Protein AF-A0A3C1WP87-F1 (afdb_monomer)

Radius of gyration: 19.53 Å; Cα contacts (8 Å, |Δi|>4): 620; chains: 1; bounding box: 49×33×58 Å

Foldseek 3Di:
DWWKKKAWPFAAAAAPFKWKWKFQADDPLGHTDDIDHHGDGPGMDTHQALDMDIDIDGPPDDDDPGIDIDMDIDPHDQDDEAEQDLREAAGAHYKYFYNQGQAWDDAQDKGKYKYFNLAFQKKKKKAWPWAAFAAPAKWKWKAQDRGPVHHTPDIDHGTDTPGMDIHQGGMMMIMTHHHHDDIDSGIMIIMHMAGNPDDRDPHSDRDDDD

Solvent-accessible surface area (backbone atoms only — not comparable to full-atom values): 10696 Å² total; per-residue (Å²): 58,34,6,37,29,37,36,53,78,45,38,32,39,43,66,89,58,22,41,42,37,33,15,42,19,88,38,88,89,40,54,77,77,42,80,47,46,22,64,66,70,88,44,73,53,66,21,37,12,13,18,70,27,76,50,77,48,70,77,84,66,80,94,59,93,38,71,41,68,50,78,45,65,40,76,23,48,55,85,44,77,44,52,53,75,57,61,73,43,53,38,13,24,15,36,38,25,37,72,30,42,96,40,52,34,69,52,62,39,76,43,57,32,33,42,24,16,56,24,78,69,22,10,26,32,39,41,41,80,45,36,35,38,50,67,88,64,21,37,44,34,37,14,49,17,82,35,89,86,32,58,75,75,50,74,45,46,25,62,66,59,86,40,72,48,67,27,80,77,12,14,35,13,38,38,41,37,37,40,85,71,78,66,37,64,31,34,37,24,38,41,33,31,38,28,57,84,75,64,67,63,90,57,30,50,57,53,82,85,126

Mean predicted aligned error: 9.02 Å

Structure (mmCIF, N/CA/C/O backbone):
data_AF-A0A3C1WP87-F1
#
_entry.id   AF-A0A3C1WP87-F1
#
loop_
_atom_site.group_PDB
_atom_site.id
_atom_site.type_symbol
_atom_site.label_atom_id
_atom_site.label_alt_id
_atom_site.label_comp_id
_atom_site.label_asym_id
_atom_site.label_entity_id
_atom_site.label_seq_id
_atom_site.pdbx_PDB_ins_code
_atom_site.Cartn_x
_atom_site.Cartn_y
_atom_site.Cartn_z
_atom_site.occupancy
_atom_site.B_iso_or_equiv
_atom_site.auth_seq_id
_atom_site.auth_comp_id
_atom_site.auth_asym_id
_atom_site.auth_atom_id
_atom_site.pdbx_PDB_model_num
ATOM 1 N N . GLY A 1 1 ? -9.102 -4.665 -7.828 1.00 62.84 1 GLY A N 1
ATOM 2 C CA . GLY A 1 1 ? -8.933 -3.649 -8.889 1.00 62.84 1 GLY A CA 1
ATOM 3 C C . GLY A 1 1 ? -8.225 -4.249 -10.091 1.00 62.84 1 GLY A C 1
ATOM 4 O O . GLY A 1 1 ? -7.880 -5.427 -10.049 1.00 62.84 1 GLY A O 1
ATOM 5 N N . MET A 1 2 ? -8.041 -3.463 -11.154 1.00 73.94 2 MET A N 1
ATOM 6 C CA . MET A 1 2 ? -7.205 -3.826 -12.305 1.00 73.94 2 MET A CA 1
ATOM 7 C C . MET A 1 2 ? -5.810 -3.220 -12.119 1.00 73.94 2 MET A C 1
ATOM 9 O O . MET A 1 2 ? -5.708 -2.037 -11.803 1.00 73.94 2 MET A O 1
ATOM 13 N N . CYS A 1 3 ? -4.764 -4.006 -12.342 1.00 80.12 3 CYS A N 1
ATOM 14 C CA . CYS A 1 3 ? -3.365 -3.617 -12.213 1.00 80.12 3 CYS A CA 1
ATOM 15 C C . CYS A 1 3 ? -2.657 -3.717 -13.576 1.00 80.12 3 CYS A C 1
ATOM 17 O O . CYS A 1 3 ? -2.998 -4.603 -14.373 1.00 80.12 3 CYS A O 1
ATOM 19 N N . PRO A 1 4 ? -1.700 -2.820 -13.887 1.00 87.31 4 PRO A N 1
ATOM 20 C CA . PRO A 1 4 ? -0.920 -2.926 -15.108 1.00 87.31 4 PRO A CA 1
ATOM 21 C C . PRO A 1 4 ? -0.026 -4.171 -15.060 1.00 87.31 4 PRO A C 1
ATOM 23 O O . PRO A 1 4 ? 0.650 -4.449 -14.070 1.00 87.31 4 PRO A O 1
ATOM 26 N N . SER A 1 5 ? -0.036 -4.918 -16.158 1.00 88.75 5 SER A N 1
ATOM 27 C CA . SER A 1 5 ? 0.789 -6.091 -16.418 1.00 88.75 5 SER A CA 1
ATOM 28 C C . SER A 1 5 ? 1.569 -5.869 -17.709 1.00 88.75 5 SER A C 1
ATOM 30 O O . SER A 1 5 ? 0.997 -5.511 -18.742 1.00 88.75 5 SER A O 1
ATOM 32 N N . ILE A 1 6 ? 2.883 -6.031 -17.627 1.00 91.62 6 ILE A N 1
ATOM 33 C CA . ILE A 1 6 ? 3.857 -5.667 -18.650 1.00 91.62 6 ILE A CA 1
ATOM 34 C C . ILE A 1 6 ? 4.544 -6.939 -19.103 1.00 91.62 6 ILE A C 1
ATOM 36 O O . ILE A 1 6 ? 5.222 -7.580 -18.307 1.00 91.62 6 ILE A O 1
ATOM 40 N N . THR A 1 7 ? 4.401 -7.287 -20.374 1.00 94.19 7 THR A N 1
ATOM 41 C CA . THR A 1 7 ? 5.078 -8.439 -20.976 1.00 94.19 7 THR A CA 1
ATOM 42 C C . THR A 1 7 ? 6.143 -7.940 -21.936 1.00 94.19 7 THR A C 1
ATOM 44 O O . THR A 1 7 ? 5.818 -7.312 -22.944 1.00 94.19 7 THR A O 1
ATOM 47 N N . PHE A 1 8 ? 7.413 -8.212 -21.634 1.00 96.25 8 PHE A N 1
ATOM 48 C CA . PHE A 1 8 ? 8.522 -7.857 -22.517 1.00 96.25 8 PHE A CA 1
ATOM 49 C C . PHE A 1 8 ? 8.502 -8.729 -23.778 1.00 96.25 8 PHE A C 1
ATOM 51 O O . PHE A 1 8 ? 8.433 -9.954 -23.690 1.00 96.25 8 PHE A O 1
ATOM 58 N N . THR A 1 9 ? 8.575 -8.098 -24.949 1.00 97.56 9 THR A N 1
ATOM 59 C CA . THR A 1 9 ? 8.612 -8.752 -26.268 1.00 97.56 9 THR A CA 1
ATOM 60 C C . THR A 1 9 ? 10.010 -8.738 -26.884 1.00 97.56 9 THR A C 1
ATOM 62 O O . THR A 1 9 ? 10.324 -9.605 -27.698 1.00 97.56 9 THR A O 1
ATOM 65 N N . ALA A 1 10 ? 10.874 -7.812 -26.458 1.00 97.50 10 ALA A N 1
ATOM 66 C CA . ALA A 1 10 ? 12.292 -7.776 -26.802 1.00 97.50 10 ALA A CA 1
ATOM 67 C C . ALA A 1 10 ? 13.118 -7.195 -25.646 1.00 97.50 10 ALA A C 1
ATOM 69 O O . ALA A 1 10 ? 12.651 -6.309 -24.929 1.00 97.50 10 ALA A O 1
ATOM 70 N N . PHE A 1 11 ? 14.353 -7.674 -25.470 1.00 97.94 11 PHE A N 1
ATOM 71 C CA . PHE A 1 11 ? 15.273 -7.153 -24.457 1.00 97.94 11 PHE A CA 1
ATOM 72 C C . PHE A 1 11 ? 16.736 -7.351 -24.874 1.00 97.94 11 PHE A C 1
ATOM 74 O O . PHE A 1 11 ? 17.193 -8.477 -25.066 1.00 97.94 11 PHE A O 1
ATOM 81 N N . ASN A 1 12 ? 17.463 -6.255 -25.067 1.00 97.88 12 ASN A N 1
ATOM 82 C CA . ASN A 1 12 ? 18.872 -6.245 -25.444 1.00 97.88 12 ASN A CA 1
ATOM 83 C C . ASN A 1 12 ? 19.531 -4.961 -24.928 1.00 97.88 12 ASN A C 1
ATOM 85 O O . ASN A 1 12 ? 19.476 -3.915 -25.579 1.00 97.88 12 ASN A O 1
ATOM 89 N N . LEU A 1 13 ? 20.132 -5.072 -23.749 1.00 97.69 13 LEU A N 1
ATOM 90 C CA . LEU A 1 13 ? 20.918 -4.054 -23.062 1.00 97.69 13 LEU A CA 1
ATOM 91 C C . LEU A 1 13 ? 22.380 -4.502 -22.946 1.00 97.69 13 LEU A C 1
ATOM 93 O O . LEU A 1 13 ? 22.697 -5.683 -23.119 1.00 97.69 13 LEU A O 1
ATOM 97 N N . GLU A 1 14 ? 23.285 -3.569 -22.658 1.00 97.88 14 GLU A N 1
ATOM 98 C CA . GLU A 1 14 ? 24.650 -3.927 -22.279 1.00 97.88 14 GLU A CA 1
ATOM 99 C C . GLU A 1 14 ? 24.665 -4.598 -20.899 1.00 97.88 14 GLU A C 1
ATOM 101 O O . GLU A 1 14 ? 24.160 -4.060 -19.914 1.00 97.88 14 GLU A O 1
ATOM 106 N N . ASP A 1 15 ? 25.204 -5.816 -20.829 1.00 96.56 15 ASP A N 1
ATOM 107 C CA . ASP A 1 15 ? 25.120 -6.627 -19.619 1.00 96.56 15 ASP A CA 1
ATOM 108 C C . ASP A 1 15 ? 26.034 -6.097 -18.512 1.00 96.56 15 ASP A C 1
ATOM 110 O O . ASP A 1 15 ? 27.249 -6.038 -18.683 1.00 96.56 15 ASP A O 1
ATOM 114 N N . GLY A 1 16 ? 25.443 -5.717 -17.378 1.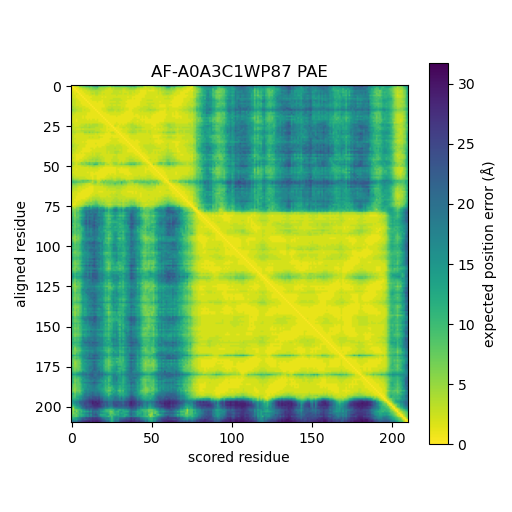00 95.25 16 GLY A N 1
ATOM 115 C CA . GLY A 1 16 ? 26.160 -5.155 -16.234 1.00 95.25 16 GLY A CA 1
ATOM 116 C C . GLY A 1 16 ? 26.467 -3.654 -16.314 1.00 95.25 16 GLY A C 1
ATOM 117 O O . GLY A 1 16 ? 27.063 -3.135 -15.371 1.00 95.25 16 GLY A O 1
ATOM 118 N N . TYR A 1 17 ? 26.048 -2.961 -17.378 1.00 96.81 17 TYR A N 1
ATOM 119 C CA . TYR A 1 17 ? 26.331 -1.531 -17.591 1.00 96.81 17 TYR A CA 1
ATOM 120 C C . TYR A 1 17 ? 25.060 -0.711 -17.835 1.00 96.81 17 TYR A C 1
ATOM 122 O O . TYR A 1 17 ? 24.862 0.328 -17.204 1.00 96.81 17 TYR A O 1
ATOM 130 N N . ASP A 1 18 ? 24.156 -1.222 -18.673 1.00 98.12 18 ASP A N 1
ATOM 131 C CA . ASP A 1 18 ? 22.834 -0.645 -18.893 1.00 98.12 18 ASP A CA 1
ATOM 132 C C . ASP A 1 18 ? 21.784 -1.422 -18.085 1.00 98.12 18 ASP A C 1
ATOM 134 O O . ASP A 1 18 ? 21.736 -2.656 -18.124 1.00 98.12 18 ASP A O 1
ATOM 138 N N . PHE A 1 19 ? 20.894 -0.709 -17.393 1.00 97.81 19 PHE A N 1
ATOM 139 C CA . PHE A 1 19 ? 19.894 -1.321 -16.515 1.00 97.81 19 PHE A CA 1
ATOM 140 C C . PHE A 1 19 ? 18.497 -0.757 -16.744 1.00 97.81 19 PHE A C 1
ATOM 142 O O . PHE A 1 19 ? 18.308 0.450 -16.898 1.00 97.81 19 PHE A O 1
ATOM 149 N N . LEU A 1 20 ? 17.502 -1.642 -16.694 1.00 98.12 20 LEU A N 1
ATOM 150 C CA . LEU A 1 20 ? 16.096 -1.296 -16.524 1.00 98.12 20 LEU A CA 1
ATOM 151 C C . LEU A 1 20 ? 15.637 -1.699 -15.119 1.00 98.12 20 LEU A C 1
ATOM 153 O O . LEU A 1 20 ? 15.602 -2.884 -14.789 1.00 98.12 20 LEU A O 1
ATOM 157 N N . TYR A 1 21 ? 15.243 -0.715 -14.319 1.00 96.94 21 TYR A N 1
ATOM 158 C CA . TYR A 1 21 ? 14.619 -0.888 -13.012 1.00 96.94 21 TYR A CA 1
ATOM 159 C C . TYR A 1 21 ? 13.102 -0.779 -13.141 1.00 96.94 21 TYR A C 1
ATOM 161 O O . TYR A 1 21 ? 12.599 0.093 -13.855 1.00 96.94 21 TYR A O 1
ATOM 169 N N . VAL A 1 22 ? 12.377 -1.629 -12.419 1.00 94.62 22 VAL A N 1
ATOM 170 C CA . VAL A 1 22 ? 10.912 -1.624 -12.370 1.00 94.62 22 VAL A CA 1
ATOM 171 C C . VAL A 1 22 ? 10.461 -1.551 -10.921 1.00 94.62 22 VAL A C 1
ATOM 173 O O . VAL A 1 22 ? 10.801 -2.422 -10.125 1.00 94.62 22 VAL A O 1
ATOM 176 N N . TYR A 1 23 ? 9.685 -0.527 -10.589 1.00 89.69 23 TYR A N 1
ATOM 177 C CA . TYR A 1 23 ? 9.119 -0.302 -9.264 1.00 89.69 23 TYR A CA 1
ATOM 178 C C . TYR A 1 23 ? 7.602 -0.512 -9.294 1.00 89.69 23 TYR A C 1
ATOM 180 O O . TYR A 1 23 ? 6.928 -0.051 -10.218 1.00 89.69 23 TYR A O 1
ATOM 188 N N . ASP A 1 24 ? 7.071 -1.181 -8.276 1.00 83.69 24 ASP A N 1
ATOM 189 C CA . ASP A 1 24 ? 5.640 -1.370 -8.042 1.00 83.69 24 ASP A CA 1
ATOM 190 C C . ASP A 1 24 ? 5.054 -0.131 -7.363 1.00 83.69 24 ASP A C 1
ATOM 192 O O . ASP A 1 24 ? 5.171 0.037 -6.151 1.00 83.69 24 ASP A O 1
ATOM 196 N N . GLY A 1 25 ? 4.493 0.781 -8.156 1.00 77.56 25 GLY A N 1
ATOM 197 C CA . GLY A 1 25 ? 3.981 2.064 -7.686 1.00 77.56 25 GLY A CA 1
ATOM 198 C C . GLY A 1 25 ? 4.316 3.238 -8.610 1.00 77.56 25 GLY A C 1
ATOM 199 O O . GLY A 1 25 ? 4.814 3.072 -9.724 1.00 77.56 25 GLY A O 1
ATOM 200 N N . ASN A 1 26 ? 3.994 4.452 -8.157 1.00 82.75 26 ASN A N 1
ATOM 201 C CA . ASN A 1 26 ? 4.069 5.695 -8.941 1.00 82.75 26 ASN A CA 1
ATOM 202 C C . ASN A 1 26 ? 5.396 6.468 -8.796 1.00 82.75 26 ASN A C 1
ATOM 204 O O . ASN A 1 26 ? 5.466 7.641 -9.163 1.00 82.75 26 ASN A O 1
ATOM 208 N N . GLY A 1 27 ? 6.434 5.846 -8.236 1.00 83.94 27 GLY A N 1
ATOM 209 C CA . GLY A 1 27 ? 7.737 6.477 -8.078 1.00 83.94 27 GLY A CA 1
ATOM 210 C C . GLY A 1 27 ? 8.836 5.506 -7.660 1.00 83.94 27 GLY A C 1
ATOM 211 O O . GLY A 1 27 ? 8.596 4.330 -7.404 1.00 83.94 27 GLY A O 1
ATOM 212 N N . THR A 1 28 ? 10.058 6.026 -7.560 1.00 88.00 28 THR A N 1
ATOM 213 C CA . THR A 1 28 ? 11.273 5.254 -7.240 1.00 88.00 28 THR A CA 1
ATOM 214 C C . THR A 1 28 ? 11.489 5.024 -5.745 1.00 88.00 28 THR A C 1
ATOM 216 O O . THR A 1 28 ? 12.449 4.367 -5.356 1.00 88.00 28 THR A O 1
ATOM 219 N N . THR A 1 29 ? 10.632 5.587 -4.892 1.00 80.88 29 THR A N 1
ATOM 220 C CA . THR A 1 29 ? 10.603 5.311 -3.446 1.00 80.88 29 THR A CA 1
ATOM 221 C C . THR A 1 29 ? 9.768 4.077 -3.105 1.00 80.88 29 THR A C 1
ATOM 223 O O . THR A 1 29 ? 9.726 3.674 -1.946 1.00 80.88 29 THR A O 1
ATOM 226 N N . GLN A 1 30 ? 9.084 3.506 -4.099 1.00 79.31 30 GLN A N 1
ATOM 227 C CA . GLN A 1 30 ? 8.228 2.335 -3.951 1.00 79.31 30 GLN A CA 1
ATOM 228 C C . GLN A 1 30 ? 9.028 1.033 -4.106 1.00 79.31 30 GLN A C 1
ATOM 230 O O . GLN A 1 30 ? 10.238 1.054 -4.335 1.00 79.31 30 GLN A O 1
ATOM 235 N N . ASN A 1 31 ? 8.359 -0.111 -3.960 1.00 80.56 31 ASN A N 1
ATOM 236 C CA . ASN A 1 31 ? 9.009 -1.420 -3.973 1.00 80.56 31 ASN A CA 1
ATOM 237 C C . ASN A 1 31 ? 9.690 -1.704 -5.326 1.00 80.56 31 ASN A C 1
ATOM 239 O O . ASN A 1 31 ? 9.029 -1.705 -6.360 1.00 80.56 31 ASN A O 1
ATOM 243 N N . LEU A 1 32 ? 10.998 -1.972 -5.330 1.00 85.62 32 LEU A N 1
ATOM 244 C CA . LEU A 1 32 ? 11.740 -2.365 -6.531 1.00 85.62 32 LEU A CA 1
ATOM 245 C C . LEU A 1 32 ? 11.480 -3.849 -6.827 1.00 85.62 32 LEU A C 1
ATOM 247 O O . LEU A 1 32 ? 11.908 -4.717 -6.072 1.00 85.62 32 LEU A O 1
ATOM 251 N N . ILE A 1 33 ? 10.802 -4.138 -7.935 1.00 88.31 33 ILE A N 1
ATOM 252 C CA . ILE A 1 33 ? 10.361 -5.492 -8.309 1.00 88.31 33 ILE A CA 1
ATOM 253 C C . ILE A 1 33 ? 11.107 -6.081 -9.512 1.00 88.31 33 ILE A C 1
ATOM 255 O O . ILE A 1 33 ? 10.895 -7.241 -9.857 1.00 88.31 33 ILE A O 1
ATOM 259 N N . GLY A 1 34 ? 11.989 -5.313 -10.154 1.00 90.81 34 GLY A N 1
ATOM 260 C CA . GLY A 1 34 ? 12.805 -5.805 -11.260 1.00 90.81 34 GLY A CA 1
ATOM 261 C C . GLY A 1 34 ? 14.063 -4.977 -11.480 1.00 90.81 34 GLY A C 1
ATOM 262 O O . GLY A 1 34 ? 14.017 -3.751 -11.418 1.00 90.81 34 GLY A O 1
ATOM 263 N N . VAL A 1 35 ? 15.173 -5.661 -11.757 1.00 96.31 35 VAL A N 1
ATOM 264 C CA . VAL A 1 35 ? 16.439 -5.075 -12.217 1.00 96.31 35 VAL A CA 1
ATOM 265 C C . VAL A 1 35 ? 16.940 -5.950 -13.356 1.00 96.31 35 VAL A C 1
ATOM 267 O O . VAL A 1 35 ? 17.236 -7.125 -13.143 1.00 96.31 35 VAL A O 1
ATOM 270 N N . PHE A 1 36 ? 16.995 -5.400 -14.564 1.00 97.25 36 PHE A N 1
ATOM 271 C CA . PHE A 1 36 ? 17.261 -6.173 -15.774 1.00 97.25 36 PHE A CA 1
ATOM 272 C C . PHE A 1 36 ? 18.417 -5.572 -16.576 1.00 97.25 36 PHE A C 1
ATOM 274 O O . PHE A 1 36 ? 18.440 -4.365 -16.812 1.00 97.25 36 PHE A O 1
ATOM 281 N N . SER A 1 37 ? 19.336 -6.427 -17.028 1.00 97.62 37 SER A N 1
ATOM 282 C CA . SER A 1 37 ? 20.453 -6.113 -17.929 1.00 97.62 37 SER A CA 1
ATOM 283 C C . SER A 1 37 ? 20.668 -7.250 -18.935 1.00 97.62 37 SER A C 1
ATOM 285 O O . SER A 1 37 ? 20.068 -8.324 -18.822 1.00 97.62 37 SER A O 1
ATOM 287 N N . GLY A 1 38 ? 21.514 -7.018 -19.939 1.00 97.31 38 GLY A N 1
ATOM 288 C CA . GLY A 1 38 ? 21.885 -8.043 -20.913 1.00 97.31 38 GLY A CA 1
ATOM 289 C C . GLY A 1 38 ? 20.772 -8.382 -21.911 1.00 97.31 38 GLY A C 1
ATOM 290 O O . GLY A 1 38 ? 20.014 -7.519 -22.346 1.00 97.31 38 GLY A O 1
ATOM 291 N N . THR A 1 39 ? 20.701 -9.648 -22.332 1.00 97.19 39 THR A N 1
ATOM 292 C CA . THR A 1 39 ? 19.832 -10.096 -23.448 1.00 97.19 39 THR A CA 1
ATOM 293 C C . THR A 1 39 ? 18.742 -11.086 -23.041 1.00 97.19 39 THR A C 1
ATOM 295 O O . THR A 1 39 ? 17.957 -11.538 -23.875 1.00 97.19 39 THR A O 1
ATOM 298 N N . THR A 1 40 ? 18.680 -11.439 -21.758 1.00 95.75 40 THR A N 1
ATOM 299 C CA . THR A 1 40 ? 17.660 -12.351 -21.240 1.00 95.75 40 THR A CA 1
ATOM 300 C C . THR A 1 40 ? 16.327 -11.620 -21.149 1.00 95.75 40 THR A C 1
ATOM 302 O O . THR A 1 40 ? 16.242 -10.553 -20.549 1.00 95.75 40 THR A O 1
ATOM 305 N N . LEU A 1 41 ? 15.274 -12.202 -21.726 1.00 94.50 41 LEU A N 1
ATOM 306 C CA . LEU A 1 41 ? 13.934 -11.620 -21.698 1.00 94.50 41 LEU A CA 1
ATOM 307 C C . LEU A 1 41 ? 13.361 -11.661 -20.261 1.00 94.50 41 LEU A C 1
ATOM 309 O O . LEU A 1 41 ? 13.223 -12.759 -19.719 1.00 94.50 41 LEU A O 1
ATOM 313 N N . PRO A 1 42 ? 12.975 -10.519 -19.655 1.00 93.19 42 PRO A N 1
ATOM 314 C CA . PRO A 1 42 ? 12.491 -10.481 -18.268 1.00 93.19 42 PRO A CA 1
ATOM 315 C C . PRO A 1 42 ? 11.162 -11.207 -18.001 1.00 93.19 42 PRO A C 1
ATOM 317 O O . PRO A 1 42 ? 10.848 -11.522 -16.857 1.00 93.19 42 PRO A O 1
ATOM 320 N N . GLY A 1 43 ? 10.359 -11.469 -19.038 1.00 92.00 43 GLY A N 1
ATOM 321 C CA . GLY A 1 43 ? 9.046 -12.103 -18.903 1.00 92.00 43 GLY A CA 1
ATOM 322 C C . GLY A 1 43 ? 7.922 -11.102 -18.629 1.00 92.00 43 GLY A C 1
ATOM 323 O O . GLY A 1 43 ? 7.869 -10.047 -19.259 1.00 92.00 43 GLY A O 1
ATOM 324 N N . THR A 1 44 ? 6.979 -11.457 -17.750 1.00 90.62 44 THR A N 1
ATOM 325 C CA . THR A 1 44 ? 5.839 -10.593 -17.394 1.00 90.62 44 THR A CA 1
ATOM 326 C C . THR A 1 44 ? 5.979 -10.061 -15.974 1.00 90.62 44 THR A C 1
ATOM 328 O O . THR A 1 44 ? 6.243 -10.830 -15.054 1.00 90.62 44 THR A O 1
ATOM 331 N N . VAL A 1 45 ? 5.754 -8.761 -15.799 1.00 88.19 45 VAL A N 1
ATOM 332 C CA . VAL A 1 45 ? 5.738 -8.067 -14.509 1.00 88.19 45 VAL A CA 1
ATOM 333 C C . VAL A 1 45 ? 4.352 -7.470 -14.293 1.00 88.19 45 VAL A C 1
ATOM 335 O O . VAL A 1 45 ? 3.880 -6.701 -15.125 1.00 88.19 45 VAL A O 1
ATOM 338 N N . THR A 1 46 ? 3.700 -7.806 -13.183 1.00 84.75 46 THR A N 1
ATOM 339 C CA . THR A 1 46 ? 2.368 -7.288 -12.836 1.00 84.75 46 THR A CA 1
ATOM 340 C C . THR A 1 46 ? 2.460 -6.491 -11.548 1.00 84.75 46 THR A C 1
ATOM 342 O O . THR A 1 46 ? 3.036 -6.974 -10.577 1.00 84.75 46 THR A O 1
ATOM 345 N N . ALA A 1 47 ? 1.897 -5.286 -11.548 1.00 81.75 47 ALA A N 1
ATOM 346 C CA . ALA A 1 47 ? 1.823 -4.455 -10.354 1.00 81.75 47 ALA A CA 1
ATOM 347 C C . ALA A 1 47 ? 0.877 -5.056 -9.310 1.00 81.75 47 ALA A C 1
ATOM 349 O O . ALA A 1 47 ? -0.093 -5.741 -9.658 1.00 81.75 47 ALA A O 1
ATOM 350 N N . SER A 1 48 ? 1.098 -4.714 -8.046 1.00 75.31 48 SER A N 1
ATOM 351 C CA . SER A 1 48 ? 0.108 -4.947 -6.992 1.00 75.31 48 SER A CA 1
ATOM 352 C C . SER A 1 48 ? -0.890 -3.789 -6.847 1.00 75.31 48 SER A C 1
ATOM 354 O O . SER A 1 48 ? -1.987 -3.979 -6.315 1.00 75.31 48 SER A O 1
ATOM 356 N N . GLY A 1 49 ? -0.566 -2.609 -7.396 1.00 73.62 49 GLY A N 1
ATOM 357 C CA . GLY A 1 49 ? -1.426 -1.417 -7.442 1.00 73.62 49 GLY A CA 1
ATOM 358 C C . GLY A 1 49 ? -1.659 -0.848 -8.850 1.00 73.62 49 GLY A C 1
ATOM 359 O O . GLY A 1 49 ? -1.412 -1.492 -9.862 1.00 73.62 49 GLY A O 1
ATOM 360 N N . GLY A 1 50 ? -2.144 0.394 -8.942 1.00 75.31 50 GLY A N 1
ATOM 361 C CA . GLY A 1 50 ? -2.470 1.043 -10.226 1.00 75.31 50 GLY A CA 1
ATOM 362 C C . GLY A 1 50 ? -1.274 1.505 -11.074 1.00 75.31 50 GLY A C 1
ATOM 363 O O . GLY A 1 50 ? -1.481 2.088 -12.135 1.00 75.31 50 GLY A O 1
ATOM 364 N N . CYS A 1 51 ? -0.031 1.290 -10.634 1.00 81.31 51 CYS A N 1
ATOM 365 C CA . CYS A 1 51 ? 1.149 1.908 -11.240 1.00 81.31 51 CYS A CA 1
ATOM 366 C C . CYS A 1 51 ? 2.352 0.966 -11.316 1.00 81.31 51 CYS A C 1
ATOM 368 O O . CYS A 1 51 ? 2.625 0.219 -10.384 1.00 81.31 51 CYS A O 1
ATOM 370 N N . LEU A 1 52 ? 3.132 1.109 -12.389 1.00 87.88 52 LEU A N 1
ATOM 371 C CA . LEU A 1 52 ? 4.524 0.669 -12.468 1.00 87.88 52 LEU A CA 1
ATOM 372 C C . LEU A 1 52 ? 5.381 1.868 -12.858 1.00 87.88 52 LEU A C 1
ATOM 374 O O . LEU A 1 52 ? 5.010 2.626 -13.756 1.00 87.88 52 LEU A O 1
ATOM 378 N N . THR A 1 53 ? 6.536 2.013 -12.219 1.00 90.56 53 THR A N 1
ATOM 379 C CA . THR A 1 53 ? 7.530 3.032 -12.569 1.00 90.56 53 THR A CA 1
ATOM 380 C C . THR A 1 53 ? 8.760 2.360 -13.153 1.00 90.56 53 THR A C 1
ATOM 382 O O . THR A 1 53 ? 9.300 1.426 -12.567 1.00 90.56 53 THR A O 1
ATOM 385 N N . PHE A 1 54 ? 9.220 2.854 -14.301 1.00 94.56 54 PHE A N 1
ATOM 386 C CA . PHE A 1 54 ? 10.410 2.358 -14.986 1.00 94.56 54 PHE A CA 1
ATOM 387 C C . PHE A 1 54 ? 11.528 3.389 -14.902 1.00 94.56 54 PHE A C 1
ATOM 389 O O . PHE A 1 54 ? 11.307 4.564 -15.194 1.00 94.56 54 PHE A O 1
ATOM 396 N N . VAL A 1 55 ? 12.734 2.946 -14.561 1.00 97.19 55 VAL A N 1
ATOM 397 C CA . VAL A 1 55 ? 13.946 3.768 -14.657 1.00 97.19 55 VAL A CA 1
ATOM 398 C C . VAL A 1 55 ? 14.932 3.037 -15.548 1.00 97.19 55 VAL A C 1
ATOM 400 O O . VAL A 1 55 ? 15.289 1.900 -15.266 1.00 97.19 55 VAL A O 1
ATOM 403 N N . PHE A 1 56 ? 15.365 3.679 -16.628 1.00 97.12 56 PHE A N 1
ATOM 404 C CA . PHE A 1 56 ? 16.422 3.159 -17.487 1.00 97.12 56 PHE A CA 1
ATOM 405 C C . PHE A 1 56 ? 17.697 3.972 -17.277 1.00 97.12 56 PHE A C 1
ATOM 407 O O . PHE A 1 56 ? 17.659 5.204 -17.323 1.00 97.12 56 PHE A O 1
ATOM 414 N N . THR A 1 57 ? 18.816 3.291 -17.059 1.00 96.62 57 THR A N 1
ATOM 415 C CA . THR A 1 57 ? 20.140 3.904 -16.920 1.00 96.62 57 THR A CA 1
ATOM 416 C C . THR A 1 57 ? 21.093 3.313 -17.944 1.00 96.62 57 THR A C 1
ATOM 418 O O . THR A 1 57 ? 21.082 2.101 -18.151 1.00 96.62 57 THR A O 1
ATOM 421 N N . SER A 1 58 ? 21.936 4.160 -18.533 1.00 96.25 58 SER A N 1
ATOM 422 C CA . SER A 1 58 ? 23.007 3.744 -19.437 1.00 96.25 58 SER A CA 1
ATOM 423 C C . SER A 1 58 ? 24.329 4.389 -19.046 1.00 96.25 58 SER A C 1
ATOM 425 O O . SER A 1 58 ? 24.337 5.518 -18.545 1.00 96.25 58 SER A O 1
ATOM 427 N N . ASP A 1 59 ? 25.433 3.685 -19.276 1.00 96.12 59 ASP A N 1
ATOM 428 C CA . ASP A 1 59 ? 26.783 4.170 -18.972 1.00 96.12 59 ASP A CA 1
ATOM 429 C C . ASP A 1 59 ? 27.354 5.116 -20.054 1.00 96.12 59 ASP A C 1
ATOM 431 O O . ASP A 1 59 ? 28.377 5.774 -19.850 1.00 96.12 59 ASP A O 1
ATOM 435 N N . GLY A 1 60 ? 26.656 5.242 -21.190 1.00 91.31 60 GLY A N 1
ATOM 436 C CA . GLY A 1 60 ? 27.013 6.125 -22.301 1.00 91.31 60 GLY A CA 1
ATOM 437 C C . GLY A 1 60 ? 27.986 5.521 -23.318 1.00 91.31 60 GLY A C 1
ATOM 438 O O . GLY A 1 60 ? 28.337 6.198 -24.293 1.00 91.31 60 GLY A O 1
ATOM 439 N N . THR A 1 61 ? 28.394 4.266 -23.141 1.00 87.62 61 THR A N 1
ATOM 440 C CA . THR A 1 61 ? 29.172 3.486 -24.108 1.00 87.62 61 THR A CA 1
ATOM 441 C C . THR A 1 61 ? 28.310 2.355 -24.696 1.00 87.62 61 THR A C 1
ATOM 443 O O . THR A 1 61 ? 27.153 2.234 -24.342 1.00 87.62 61 THR A O 1
ATOM 446 N N . THR A 1 62 ? 28.764 1.672 -25.756 1.00 91.00 62 THR A N 1
ATOM 447 C CA . THR A 1 62 ? 28.058 0.552 -26.437 1.00 91.00 62 THR A CA 1
ATOM 448 C C . THR A 1 62 ? 26.528 0.664 -26.642 1.00 91.00 62 THR A C 1
ATOM 450 O O . THR A 1 62 ? 25.709 0.307 -25.807 1.00 91.00 62 THR A O 1
ATOM 453 N N . ARG A 1 63 ? 26.083 0.988 -27.862 1.00 93.38 63 ARG A N 1
ATOM 454 C CA . ARG A 1 63 ? 24.637 1.040 -28.162 1.00 93.38 63 ARG A CA 1
ATOM 455 C C . ARG A 1 63 ? 24.040 -0.343 -28.432 1.00 93.38 63 ARG A C 1
ATOM 457 O O . ARG A 1 63 ? 24.565 -1.098 -29.254 1.00 93.38 63 ARG A O 1
ATOM 464 N N . ARG A 1 64 ? 22.881 -0.623 -27.832 1.00 96.00 64 ARG A N 1
ATOM 465 C CA . ARG A 1 64 ? 22.044 -1.803 -28.101 1.00 96.00 64 ARG A CA 1
ATOM 466 C C . ARG A 1 64 ? 20.620 -1.399 -28.521 1.00 96.00 64 ARG A C 1
ATOM 468 O O . ARG A 1 64 ? 20.238 -0.250 -28.312 1.00 96.00 64 ARG A O 1
ATOM 475 N N . PRO A 1 65 ? 19.833 -2.307 -29.133 1.00 96.56 65 PRO A N 1
ATOM 476 C CA . PRO A 1 65 ? 18.454 -2.020 -29.542 1.00 96.56 65 PRO A CA 1
ATOM 477 C C . PRO A 1 65 ? 17.485 -1.649 -28.408 1.00 96.56 65 PRO A C 1
ATOM 479 O O . PRO A 1 65 ? 16.445 -1.065 -28.698 1.00 96.56 65 PRO A O 1
ATOM 482 N N . GLY A 1 66 ? 17.800 -1.958 -27.144 1.00 96.81 66 GLY A N 1
ATOM 483 C CA . GLY A 1 66 ? 16.947 -1.621 -26.006 1.00 96.81 66 GLY A CA 1
ATOM 484 C C . GLY A 1 66 ? 15.931 -2.713 -25.682 1.00 96.81 66 GLY A C 1
ATOM 485 O O . GLY A 1 66 ? 16.199 -3.904 -25.844 1.00 96.81 66 GLY A O 1
ATOM 486 N N . TRP A 1 67 ? 14.759 -2.308 -25.203 1.00 96.94 67 TRP A N 1
ATOM 487 C CA . TRP A 1 67 ? 13.682 -3.208 -24.803 1.00 96.94 67 TRP A CA 1
ATOM 488 C C . TRP A 1 67 ? 12.339 -2.762 -25.378 1.00 96.94 67 TRP A C 1
ATOM 490 O O . TRP A 1 67 ? 12.110 -1.582 -25.631 1.00 96.94 67 TRP A O 1
ATOM 500 N N . GLU A 1 68 ? 11.451 -3.730 -25.567 1.00 97.62 68 GLU A N 1
ATOM 501 C CA . GLU A 1 68 ? 10.079 -3.535 -26.024 1.00 97.62 68 GLU A CA 1
ATOM 502 C C . GLU A 1 68 ? 9.151 -4.343 -25.118 1.00 97.62 68 GLU A C 1
ATOM 504 O O . GLU A 1 68 ? 9.498 -5.449 -24.690 1.00 97.62 68 GLU A O 1
ATOM 509 N N . ALA A 1 69 ? 7.980 -3.793 -24.802 1.00 95.50 69 ALA A N 1
ATOM 510 C CA . ALA A 1 69 ? 6.989 -4.472 -23.986 1.00 95.50 69 ALA A CA 1
ATOM 511 C C . ALA A 1 69 ? 5.561 -4.075 -24.365 1.00 95.50 69 ALA A C 1
ATOM 513 O O . ALA A 1 69 ? 5.293 -2.946 -24.781 1.00 95.50 69 ALA A O 1
ATOM 514 N N . THR A 1 70 ? 4.630 -5.001 -24.154 1.00 93.75 70 THR A N 1
ATOM 515 C CA . THR A 1 70 ? 3.188 -4.756 -24.234 1.00 93.75 70 THR A CA 1
ATOM 516 C C . THR A 1 70 ? 2.602 -4.560 -22.844 1.00 93.75 70 THR A C 1
ATOM 518 O O . THR A 1 70 ? 2.984 -5.265 -21.911 1.00 93.75 70 THR A O 1
ATOM 521 N N . ILE A 1 71 ? 1.633 -3.654 -22.722 1.00 89.38 71 ILE A N 1
ATOM 522 C CA . ILE A 1 71 ? 0.934 -3.350 -21.469 1.00 89.38 71 ILE A CA 1
ATOM 523 C C . ILE A 1 71 ? -0.507 -3.848 -21.570 1.00 89.38 71 ILE A C 1
ATOM 525 O O . ILE A 1 71 ? -1.197 -3.563 -22.548 1.00 89.38 71 ILE A O 1
ATOM 529 N N . SER A 1 72 ? -0.978 -4.558 -20.550 1.00 87.31 72 SER A N 1
ATOM 530 C CA . SER A 1 72 ? -2.388 -4.914 -20.383 1.00 87.31 72 SER A CA 1
ATOM 531 C C . SER A 1 72 ? -2.841 -4.638 -18.955 1.00 87.31 72 SER A C 1
ATOM 533 O O . SER A 1 72 ? -2.023 -4.587 -18.042 1.00 87.31 72 SER A O 1
ATOM 535 N N . CYS A 1 73 ? -4.142 -4.469 -18.742 1.00 82.56 73 CYS A N 1
ATOM 536 C CA . CYS A 1 73 ? -4.691 -4.437 -17.394 1.00 82.56 73 CYS A CA 1
ATOM 537 C C . CYS A 1 73 ? -5.211 -5.838 -17.049 1.00 82.56 73 CYS A C 1
ATOM 539 O O . CYS A 1 73 ? -6.002 -6.404 -17.803 1.00 82.56 73 CYS A O 1
ATOM 541 N N . GLN A 1 74 ? -4.792 -6.381 -15.910 1.00 79.69 74 GLN A N 1
ATOM 542 C CA . GLN A 1 74 ? -5.228 -7.684 -15.393 1.00 79.69 74 GLN A CA 1
ATOM 543 C C . GLN A 1 74 ? -5.763 -7.515 -13.964 1.00 79.69 74 GLN A C 1
ATOM 545 O O . GLN A 1 74 ? -5.470 -6.499 -13.330 1.00 79.69 74 GLN A O 1
ATOM 550 N N . PRO A 1 75 ? -6.535 -8.467 -13.414 1.00 75.94 75 PRO A N 1
ATOM 551 C CA . PRO A 1 75 ? -6.838 -8.470 -11.985 1.00 75.94 75 PRO A CA 1
ATOM 552 C C . PRO A 1 75 ? -5.546 -8.398 -11.156 1.00 75.94 75 PRO A C 1
ATOM 554 O O . PRO A 1 75 ? -4.584 -9.107 -11.450 1.00 75.94 75 PRO A O 1
ATOM 557 N N . CYS A 1 76 ? -5.515 -7.530 -10.142 1.00 73.00 76 CYS A N 1
ATOM 558 C CA . CYS A 1 76 ? -4.359 -7.396 -9.248 1.00 73.00 76 CYS A CA 1
ATOM 559 C C . CYS A 1 76 ? -4.007 -8.726 -8.563 1.00 73.00 76 CYS A C 1
ATOM 561 O O . CYS A 1 76 ? -4.889 -9.555 -8.321 1.00 73.00 76 CYS A O 1
ATOM 563 N N . ASN A 1 77 ? -2.729 -8.928 -8.231 1.00 68.88 77 ASN A N 1
ATOM 564 C CA . ASN A 1 77 ? -2.250 -10.154 -7.592 1.00 68.88 77 ASN A CA 1
ATOM 565 C C . ASN A 1 77 ? -2.824 -10.317 -6.167 1.00 68.88 77 ASN A C 1
ATOM 567 O O . ASN A 1 77 ? -2.290 -9.847 -5.173 1.00 68.88 77 ASN A O 1
ATOM 571 N N . THR A 1 78 ? -3.904 -11.074 -6.014 1.00 67.81 78 THR A N 1
ATOM 572 C CA . THR A 1 78 ? -4.492 -11.316 -4.682 1.00 67.81 78 THR A CA 1
ATOM 573 C C . THR A 1 78 ? -3.659 -12.244 -3.794 1.00 67.81 78 THR A C 1
ATOM 575 O O . THR A 1 78 ? -3.949 -12.372 -2.611 1.00 67.81 78 THR A O 1
ATOM 578 N N . ASN A 1 79 ? -2.627 -12.892 -4.345 1.00 69.62 79 ASN A N 1
ATOM 579 C CA . ASN A 1 79 ? -1.798 -13.868 -3.632 1.00 69.62 79 ASN A CA 1
ATOM 580 C C . ASN A 1 79 ? -0.640 -13.237 -2.838 1.00 69.62 79 ASN A C 1
ATOM 582 O O . ASN A 1 79 ? 0.143 -13.966 -2.235 1.00 69.62 79 ASN A O 1
ATOM 586 N N . GLN A 1 80 ? -0.487 -11.910 -2.865 1.00 82.44 80 GLN A N 1
ATOM 587 C CA . GLN A 1 80 ? 0.547 -11.230 -2.090 1.00 82.44 80 GLN A CA 1
ATOM 588 C C . GLN A 1 80 ? 0.102 -11.049 -0.636 1.00 82.44 80 GLN A C 1
ATOM 590 O O . GLN A 1 80 ? -1.017 -10.613 -0.379 1.00 82.44 80 GLN A O 1
ATOM 595 N N . GLY A 1 81 ? 0.986 -11.386 0.303 1.00 88.38 81 GLY A N 1
ATOM 596 C CA . GLY A 1 81 ? 0.820 -11.103 1.727 1.00 88.38 81 GLY A CA 1
ATOM 597 C C . GLY A 1 81 ? 1.593 -9.848 2.127 1.00 88.38 81 GLY A C 1
ATOM 598 O O . GLY A 1 81 ? 2.735 -9.668 1.704 1.00 88.38 81 GLY A O 1
ATOM 599 N N . TYR A 1 82 ? 0.988 -9.002 2.955 1.00 92.69 82 TYR A N 1
ATOM 600 C CA . TYR A 1 82 ? 1.610 -7.821 3.546 1.00 92.69 82 TYR A CA 1
ATOM 601 C C . TYR A 1 82 ? 1.458 -7.879 5.062 1.00 92.69 82 TYR A C 1
ATOM 603 O O . TYR A 1 82 ? 0.351 -8.067 5.545 1.00 92.69 82 TYR A O 1
ATOM 611 N N . SER A 1 83 ? 2.527 -7.647 5.814 1.00 95.19 83 SER A N 1
ATOM 612 C CA . SER A 1 83 ? 2.445 -7.400 7.260 1.00 95.19 83 SER A CA 1
ATOM 613 C C . SER A 1 83 ? 2.681 -5.922 7.539 1.00 95.19 83 SER A C 1
ATOM 615 O O . SER A 1 83 ? 3.391 -5.245 6.784 1.00 95.19 83 SER A O 1
ATOM 617 N N . MET A 1 84 ? 2.105 -5.401 8.622 1.00 96.31 84 MET A N 1
ATOM 618 C CA . MET A 1 84 ? 2.430 -4.052 9.092 1.00 96.31 84 MET A CA 1
ATOM 619 C C . MET A 1 84 ? 3.941 -3.889 9.294 1.00 96.31 84 MET A C 1
ATOM 621 O O . MET A 1 84 ? 4.559 -4.619 10.062 1.00 96.31 84 MET A O 1
ATOM 625 N N . SER A 1 85 ? 4.533 -2.903 8.616 1.00 92.12 85 SER A N 1
ATOM 626 C CA . SER A 1 85 ? 5.987 -2.673 8.636 1.00 92.12 85 SER A CA 1
ATOM 627 C C . SER A 1 85 ? 6.383 -1.205 8.818 1.00 92.12 85 SER A C 1
ATOM 629 O O . SER A 1 85 ? 7.570 -0.890 8.826 1.00 92.12 85 SER A O 1
ATOM 631 N N . ASN A 1 86 ? 5.407 -0.306 8.992 1.00 89.25 86 ASN A N 1
ATOM 632 C CA . ASN A 1 86 ? 5.577 1.155 8.972 1.00 89.25 86 ASN A CA 1
ATOM 633 C C . ASN A 1 86 ? 6.031 1.728 7.616 1.00 89.25 86 ASN A C 1
ATOM 635 O O . ASN A 1 86 ? 6.407 2.897 7.533 1.00 89.25 86 ASN A O 1
ATOM 639 N N . VAL A 1 87 ? 5.989 0.930 6.546 1.00 81.81 87 VAL A N 1
ATOM 640 C CA . VAL A 1 87 ? 6.377 1.343 5.192 1.00 81.81 87 VAL A CA 1
ATOM 641 C C . VAL A 1 87 ? 5.129 1.399 4.322 1.00 81.81 87 VAL A C 1
ATOM 643 O O . VAL A 1 87 ? 4.535 0.345 4.108 1.00 81.81 87 VAL A O 1
ATOM 646 N N . PRO A 1 88 ? 4.700 2.576 3.818 1.00 85.06 88 PRO A N 1
ATOM 647 C CA . PRO A 1 88 ? 3.475 2.730 3.031 1.00 85.06 88 PRO A CA 1
ATOM 648 C C . PRO A 1 88 ? 3.303 1.671 1.937 1.00 85.06 88 PRO A C 1
ATOM 650 O O . PRO A 1 88 ? 4.250 1.354 1.223 1.00 85.06 88 PRO A O 1
ATOM 653 N N . ILE A 1 89 ? 2.082 1.154 1.793 1.00 84.56 89 ILE A N 1
ATOM 654 C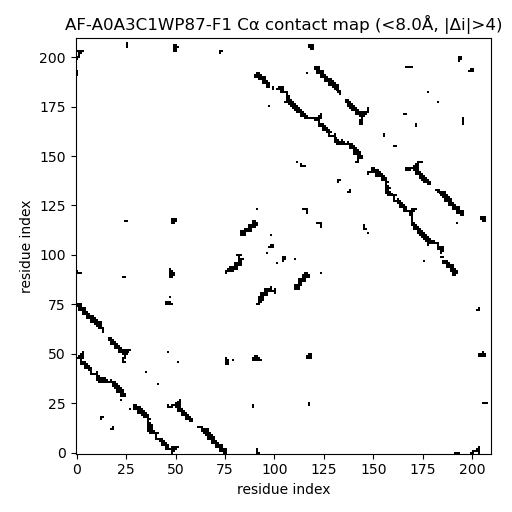 CA . ILE A 1 89 ? 1.734 0.158 0.774 1.00 84.56 89 ILE A CA 1
ATOM 655 C C . ILE A 1 89 ? 0.843 0.826 -0.270 1.00 84.56 89 ILE A C 1
ATOM 657 O O . ILE A 1 89 ? -0.140 1.493 0.061 1.00 84.56 89 ILE A O 1
ATOM 661 N N . VAL A 1 90 ? 1.157 0.613 -1.542 1.00 81.00 90 VAL A N 1
ATOM 662 C CA . VAL A 1 90 ? 0.267 0.946 -2.653 1.00 81.00 90 VAL A CA 1
ATOM 663 C C . VAL A 1 90 ? -0.188 -0.360 -3.276 1.00 81.00 90 VAL A C 1
ATOM 665 O O . VAL A 1 90 ? 0.605 -1.042 -3.913 1.00 81.00 90 VAL A O 1
ATOM 668 N N . SER A 1 91 ? -1.444 -0.737 -3.049 1.00 82.25 91 SER A N 1
ATOM 669 C CA . SER A 1 91 ? -1.962 -2.017 -3.525 1.00 82.25 91 SER A CA 1
ATOM 670 C C . SER A 1 91 ? -3.482 -2.013 -3.660 1.00 82.25 91 SER A C 1
ATOM 672 O O . SER A 1 91 ? -4.198 -1.326 -2.931 1.00 82.25 91 SER A O 1
ATOM 674 N N . CYS A 1 92 ? -3.970 -2.813 -4.605 1.00 81.56 92 CYS A N 1
ATOM 675 C CA . CYS A 1 92 ? -5.385 -3.056 -4.862 1.00 81.56 92 CYS A CA 1
ATOM 676 C C . CYS A 1 92 ? -5.775 -4.536 -4.800 1.00 81.56 92 CYS A C 1
ATOM 678 O O . CYS A 1 92 ? -6.859 -4.904 -5.286 1.00 81.56 92 CYS A O 1
ATOM 680 N N . GLY A 1 93 ? -4.901 -5.363 -4.224 1.00 81.50 93 GLY A N 1
ATOM 681 C CA . GLY A 1 93 ? -5.091 -6.792 -4.027 1.00 81.50 93 GLY A CA 1
ATOM 682 C C . GLY A 1 93 ? -4.058 -7.369 -3.062 1.00 81.50 93 GLY A C 1
ATOM 683 O O . GLY A 1 93 ? -2.917 -6.931 -3.020 1.00 81.50 93 GLY A O 1
ATOM 684 N N . GLY A 1 94 ? -4.460 -8.366 -2.284 1.00 85.94 94 GLY A N 1
ATOM 685 C CA . GLY A 1 94 ? -3.564 -9.075 -1.375 1.00 85.94 94 GLY A CA 1
ATOM 686 C C . GLY A 1 94 ? -4.185 -9.297 -0.008 1.00 85.94 94 GLY A C 1
ATOM 687 O O . GLY A 1 94 ? -5.234 -8.735 0.313 1.00 85.94 94 GLY A O 1
ATOM 688 N N . THR A 1 95 ? -3.526 -10.129 0.785 1.00 93.00 95 THR A N 1
ATOM 689 C CA . THR A 1 95 ? -3.861 -10.358 2.190 1.00 93.00 95 THR A CA 1
ATOM 690 C C . THR A 1 95 ? -2.981 -9.465 3.050 1.00 93.00 95 THR A C 1
ATOM 692 O O . THR A 1 95 ? -1.782 -9.348 2.808 1.00 93.00 95 THR A O 1
ATOM 695 N N . TYR A 1 96 ? -3.573 -8.811 4.032 1.00 96.25 96 TYR A N 1
ATOM 696 C CA . TYR A 1 96 ? -2.931 -7.851 4.905 1.00 96.25 96 TYR A CA 1
ATOM 697 C C . TYR A 1 96 ? -3.102 -8.285 6.353 1.00 96.25 96 TYR A C 1
ATOM 699 O O . TYR A 1 96 ? -4.214 -8.560 6.797 1.00 96.25 96 TYR A O 1
ATOM 707 N N . TYR A 1 97 ? -1.983 -8.349 7.051 1.00 98.00 97 TYR A N 1
ATOM 708 C CA . TYR A 1 97 ? -1.856 -8.841 8.406 1.00 98.00 97 TYR A CA 1
ATOM 709 C C . TYR A 1 97 ? -1.397 -7.712 9.327 1.00 98.00 97 TYR A C 1
ATOM 711 O O . TYR A 1 97 ? -0.746 -6.745 8.897 1.00 98.00 97 TYR A O 1
ATOM 719 N N . ASP A 1 98 ? -1.661 -7.888 10.612 1.00 98.19 98 ASP A N 1
ATOM 720 C CA . ASP A 1 98 ? -0.988 -7.162 11.682 1.00 98.19 98 ASP A CA 1
ATOM 721 C C . ASP A 1 98 ? 0.549 -7.427 11.670 1.00 98.19 98 ASP A C 1
ATOM 723 O O . ASP A 1 98 ? 1.073 -8.128 10.787 1.00 98.19 98 ASP A O 1
ATOM 727 N N . PRO A 1 99 ? 1.332 -6.834 12.594 1.00 96.44 99 PRO A N 1
ATOM 728 C CA . PRO A 1 99 ? 2.787 -7.000 12.608 1.00 96.44 99 PRO A CA 1
ATOM 729 C C . PRO A 1 99 ? 3.284 -8.443 12.810 1.00 96.44 99 PRO A C 1
ATOM 731 O O . PRO A 1 99 ? 4.414 -8.736 12.416 1.00 96.44 99 PRO A O 1
ATOM 734 N N . GLY A 1 100 ? 2.481 -9.332 13.404 1.00 96.19 100 GLY A N 1
ATOM 735 C CA . GLY A 1 100 ? 2.785 -10.756 13.610 1.00 96.19 100 GLY A CA 1
ATOM 736 C C . GLY A 1 100 ? 2.666 -11.611 12.344 1.00 96.19 100 GLY A C 1
ATOM 737 O O . GLY A 1 100 ? 3.224 -12.711 12.267 1.00 96.19 100 GLY A O 1
ATOM 738 N N . GLY A 1 101 ? 2.012 -11.100 11.296 1.00 95.69 101 GLY A N 1
ATOM 739 C CA . GLY A 1 101 ? 1.832 -11.834 10.047 1.00 95.69 101 GLY A CA 1
ATOM 740 C C . GLY A 1 101 ? 0.892 -13.024 10.223 1.00 95.69 101 GLY A C 1
ATOM 741 O O . GLY A 1 101 ? -0.286 -12.854 10.493 1.00 95.69 101 GLY A O 1
ATOM 742 N N . THR A 1 102 ? 1.396 -14.243 10.016 1.00 95.25 102 THR A N 1
ATOM 743 C CA . THR A 1 102 ? 0.607 -15.478 10.197 1.00 95.25 102 THR A CA 1
ATOM 744 C C . THR A 1 102 ? 0.737 -16.082 11.598 1.00 95.25 102 THR A C 1
ATOM 746 O O . THR A 1 102 ? 0.294 -17.209 11.811 1.00 95.25 102 THR A O 1
ATOM 749 N N . GLY A 1 103 ? 1.442 -15.412 12.507 1.00 97.12 103 GLY A N 1
ATOM 750 C CA . GLY A 1 103 ? 1.586 -15.811 13.903 1.00 97.12 103 GLY A CA 1
ATOM 751 C C . GLY A 1 103 ? 1.224 -14.658 14.828 1.00 97.12 103 GLY A C 1
ATOM 752 O O . GLY A 1 103 ? 0.823 -13.595 14.363 1.00 97.12 103 GLY A O 1
ATOM 753 N N . ASP A 1 104 ? 1.398 -14.876 16.128 1.00 98.31 104 ASP A N 1
ATOM 754 C CA . ASP A 1 104 ? 0.997 -13.891 17.127 1.00 98.31 104 ASP A CA 1
ATOM 755 C C . ASP A 1 104 ? 1.821 -12.596 17.029 1.00 98.31 104 ASP A C 1
ATOM 757 O O . ASP A 1 104 ? 3.028 -12.618 16.746 1.00 98.31 104 ASP A O 1
ATOM 761 N N . TYR A 1 105 ? 1.182 -11.455 17.294 1.00 98.19 105 TYR A N 1
ATOM 762 C CA . TYR A 1 105 ? 1.871 -10.162 17.314 1.00 98.19 105 TYR A CA 1
ATOM 763 C C . TYR A 1 105 ? 2.829 -10.022 18.505 1.00 98.19 105 TYR A C 1
ATOM 765 O O . TYR A 1 105 ? 2.788 -10.760 19.484 1.00 98.19 105 TYR A O 1
ATOM 773 N N . ALA A 1 106 ? 3.731 -9.042 18.446 1.00 98.19 106 ALA A N 1
ATOM 774 C CA . ALA A 1 106 ? 4.607 -8.728 19.571 1.00 98.19 106 ALA A CA 1
ATOM 775 C C . ALA A 1 106 ? 3.920 -7.784 20.573 1.00 98.19 106 ALA A C 1
ATOM 777 O O . ALA A 1 106 ? 3.237 -6.838 20.177 1.00 98.19 106 ALA A O 1
ATOM 778 N N . VAL A 1 107 ? 4.170 -7.988 21.867 1.00 98.19 107 VAL A N 1
ATOM 779 C CA . VAL A 1 107 ? 3.773 -7.056 22.938 1.00 98.19 107 VAL A CA 1
ATOM 780 C C . VAL A 1 107 ? 4.617 -5.779 22.916 1.00 98.19 107 VAL A C 1
ATOM 782 O 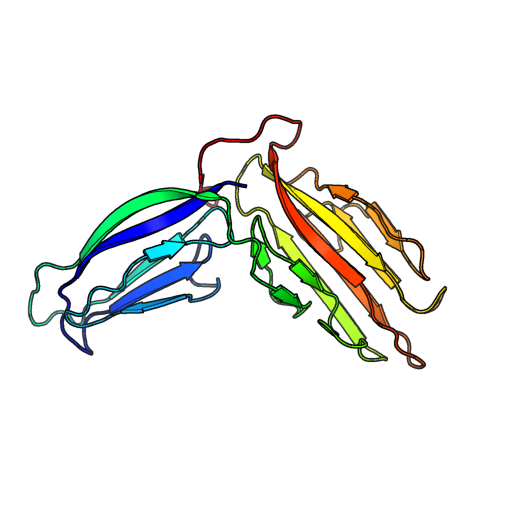O . VAL A 1 107 ? 5.773 -5.790 22.486 1.00 98.19 107 VAL A O 1
ATOM 785 N N . SER A 1 108 ? 4.074 -4.689 23.449 1.00 97.75 108 SER A N 1
ATOM 786 C CA . SER A 1 108 ? 4.723 -3.390 23.640 1.00 97.75 108 SER A CA 1
ATOM 787 C C . SER A 1 108 ? 5.196 -2.773 22.326 1.00 97.75 108 SER A C 1
ATOM 789 O O . SER A 1 108 ? 6.314 -2.256 22.212 1.00 97.75 108 SER A O 1
ATOM 791 N N . THR A 1 109 ? 4.355 -2.858 21.296 1.00 97.12 109 THR A N 1
ATOM 792 C CA . THR A 1 109 ? 4.664 -2.306 19.977 1.00 97.12 109 THR A CA 1
ATOM 793 C C . THR A 1 109 ? 3.606 -1.329 19.503 1.00 97.12 109 THR A C 1
ATOM 795 O O . THR A 1 109 ? 2.443 -1.369 19.895 1.00 97.12 109 THR A O 1
ATOM 798 N N . THR A 1 110 ? 4.025 -0.421 18.628 1.00 98.25 110 THR A N 1
ATOM 799 C CA . THR A 1 110 ? 3.114 0.441 17.884 1.00 98.25 110 THR A CA 1
ATOM 800 C C . THR A 1 110 ? 3.553 0.471 16.435 1.00 98.25 110 THR A C 1
ATOM 802 O O . THR A 1 110 ? 4.699 0.807 16.133 1.00 98.25 110 THR A O 1
ATOM 805 N N . TYR A 1 111 ? 2.628 0.146 15.541 1.00 98.25 111 TYR A N 1
ATOM 806 C CA . TYR A 1 111 ? 2.820 0.233 14.102 1.00 98.25 111 TYR A CA 1
ATOM 807 C C . TYR A 1 111 ? 1.805 1.202 13.511 1.00 98.25 111 TYR A C 1
ATOM 809 O O . TYR A 1 111 ? 0.619 1.134 13.815 1.00 98.25 111 TYR A O 1
ATOM 817 N N . THR A 1 112 ? 2.265 2.101 12.648 1.00 97.94 112 THR A N 1
ATOM 818 C CA . THR A 1 112 ? 1.431 2.994 11.841 1.00 97.94 112 THR A CA 1
ATOM 819 C C . THR A 1 112 ? 1.681 2.697 10.374 1.00 97.94 112 THR A C 1
ATOM 821 O O . THR A 1 112 ? 2.775 2.918 9.862 1.00 97.94 112 THR A O 1
ATOM 824 N N . GLN A 1 113 ? 0.659 2.208 9.682 1.00 97.19 113 GLN A N 1
ATOM 825 C CA . GLN A 1 113 ? 0.752 1.785 8.292 1.00 97.19 113 GLN A CA 1
ATOM 826 C C . GLN A 1 113 ? -0.311 2.496 7.461 1.00 97.19 113 GLN A C 1
ATOM 828 O O . GLN A 1 113 ? -1.499 2.407 7.755 1.00 97.19 113 GLN A O 1
ATOM 833 N N . THR A 1 114 ? 0.111 3.167 6.393 1.00 95.44 114 THR A N 1
ATOM 834 C CA . THR A 1 114 ? -0.809 3.715 5.389 1.00 95.44 114 THR A CA 1
ATOM 835 C C . THR A 1 114 ? -0.883 2.761 4.203 1.00 95.44 114 THR A C 1
ATOM 837 O O . THR A 1 114 ? 0.155 2.298 3.720 1.00 95.44 114 THR A O 1
ATOM 840 N N . ILE A 1 115 ? -2.097 2.472 3.736 1.00 93.62 115 ILE A N 1
ATOM 841 C CA . ILE A 1 115 ? -2.351 1.727 2.501 1.00 93.62 115 ILE A CA 1
ATOM 842 C C . ILE A 1 115 ? -3.221 2.574 1.581 1.00 93.62 115 ILE A C 1
ATOM 844 O O . ILE A 1 115 ? -4.265 3.078 1.994 1.00 93.62 115 ILE A O 1
ATOM 848 N N . CYS A 1 116 ? -2.801 2.714 0.329 1.00 88.12 116 CYS A N 1
ATOM 849 C CA . CYS A 1 116 ? -3.517 3.479 -0.682 1.00 88.12 116 CYS A CA 1
ATOM 850 C C . CYS A 1 116 ? -3.809 2.637 -1.926 1.00 88.12 116 CYS A C 1
ATOM 852 O O . CYS A 1 116 ? -3.004 1.793 -2.319 1.00 88.12 116 CYS A O 1
ATOM 854 N N . SER A 1 117 ? -4.915 2.944 -2.609 1.00 83.75 117 SER A N 1
ATOM 855 C CA . SER A 1 117 ? -5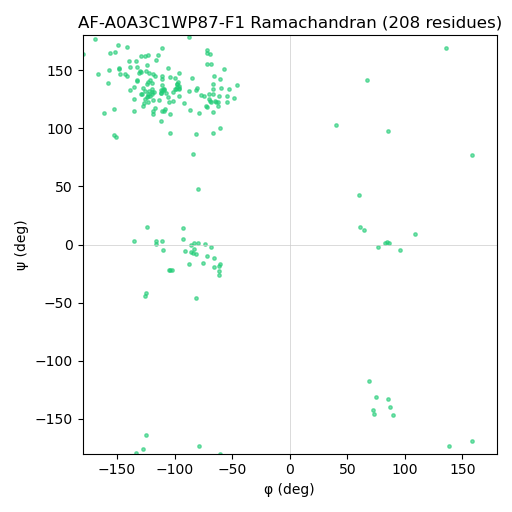.227 2.382 -3.932 1.00 83.75 117 SER A CA 1
ATOM 856 C C . SER A 1 117 ? -4.177 2.751 -4.983 1.00 83.75 117 SER A C 1
ATOM 858 O O . SER A 1 117 ? -4.010 2.077 -6.001 1.00 83.75 117 SER A O 1
ATOM 860 N N . GLY A 1 118 ? -3.504 3.885 -4.767 1.00 72.69 118 GLY A N 1
ATOM 861 C CA . GLY A 1 118 ? -2.599 4.481 -5.735 1.00 72.69 118 GLY A CA 1
ATOM 862 C C . GLY A 1 118 ? -3.288 4.857 -7.039 1.00 72.69 118 GLY A C 1
ATOM 863 O O . GLY A 1 118 ? -2.579 5.067 -8.005 1.00 72.69 118 GLY A O 1
ATOM 864 N N . THR A 1 119 ? -4.626 4.918 -7.087 1.00 69.31 119 THR A N 1
ATOM 865 C CA . THR A 1 119 ? -5.415 5.261 -8.278 1.00 69.31 119 THR A CA 1
ATOM 866 C C . THR A 1 119 ? -6.387 6.385 -7.940 1.00 69.31 119 THR A C 1
ATOM 868 O O . THR A 1 119 ? -7.256 6.224 -7.083 1.00 69.31 119 THR A O 1
ATOM 871 N N . ALA A 1 120 ? -6.276 7.531 -8.620 1.00 69.38 120 ALA A N 1
ATOM 872 C CA . ALA A 1 120 ? -7.184 8.654 -8.389 1.00 69.38 120 ALA A CA 1
ATOM 873 C C . ALA A 1 120 ? -8.636 8.247 -8.675 1.00 69.38 120 ALA A C 1
ATOM 875 O O . ALA A 1 120 ? -8.934 7.594 -9.675 1.00 69.38 120 ALA A O 1
ATOM 876 N N . GLY A 1 121 ? -9.541 8.631 -7.775 1.00 73.00 121 GLY A N 1
ATOM 877 C CA . GLY A 1 121 ? -10.952 8.254 -7.849 1.00 73.00 121 GLY A CA 1
ATOM 878 C C . GLY A 1 121 ? -11.254 6.813 -7.421 1.00 73.00 121 GLY A C 1
ATOM 879 O O . GLY A 1 121 ? -12.4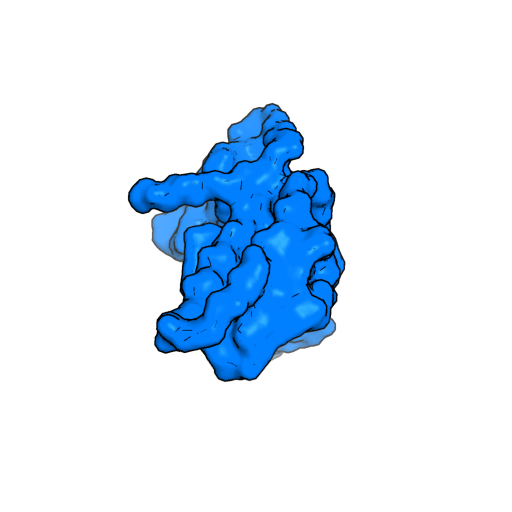30 6.446 -7.380 1.00 73.00 121 GLY A O 1
ATOM 880 N N . GLN A 1 122 ? -10.245 6.004 -7.068 1.00 80.81 122 GLN A N 1
ATOM 881 C CA . GLN A 1 122 ? -10.464 4.715 -6.414 1.00 80.81 122 GLN A CA 1
ATOM 882 C C . GLN A 1 122 ? -10.297 4.806 -4.905 1.00 80.81 122 GLN A C 1
ATOM 884 O O . GLN A 1 122 ? -9.314 5.341 -4.396 1.00 80.81 122 GLN A O 1
ATOM 889 N N . CYS A 1 123 ? -11.240 4.180 -4.220 1.00 87.19 123 CYS A N 1
ATOM 890 C CA . CYS A 1 123 ? -11.254 3.949 -2.796 1.00 87.19 123 CYS A CA 1
ATOM 891 C C . CYS A 1 123 ? -10.718 2.551 -2.505 1.00 87.19 123 CYS A C 1
ATOM 893 O O . CYS A 1 123 ? -10.888 1.625 -3.306 1.00 87.19 123 CYS A O 1
ATOM 895 N N . ILE A 1 124 ? -10.050 2.422 -1.363 1.00 91.38 124 ILE A N 1
ATOM 896 C CA . ILE A 1 124 ? -9.542 1.147 -0.870 1.00 91.38 124 ILE A CA 1
ATOM 897 C C . ILE A 1 124 ? -10.523 0.590 0.158 1.00 91.38 124 ILE A C 1
ATOM 899 O O . ILE A 1 124 ? -11.044 1.331 0.991 1.00 91.38 124 ILE A O 1
ATOM 903 N N . SER A 1 125 ? -10.765 -0.712 0.086 1.00 93.31 125 SER A N 1
ATOM 904 C CA . SER A 1 125 ? -11.569 -1.476 1.029 1.00 93.31 125 SER A CA 1
ATOM 905 C C . SER A 1 125 ? -10.705 -2.556 1.670 1.00 93.31 125 SER A C 1
ATOM 907 O O . SER A 1 125 ? -10.023 -3.306 0.967 1.00 93.31 125 SER A O 1
ATOM 909 N N . LEU A 1 126 ? -10.761 -2.642 2.996 1.00 96.50 126 LEU A N 1
ATOM 910 C CA . LEU A 1 126 ? -10.217 -3.738 3.787 1.00 96.50 126 LEU A CA 1
ATOM 911 C C . LEU A 1 126 ? -11.368 -4.611 4.279 1.00 96.50 126 LEU A C 1
ATOM 913 O O . LEU A 1 126 ? -12.285 -4.123 4.943 1.00 96.50 126 LEU A O 1
ATOM 917 N N . PHE A 1 127 ? -11.314 -5.895 3.940 1.00 95.56 127 PHE A N 1
ATOM 918 C CA . PHE A 1 127 ? -12.282 -6.904 4.365 1.00 95.56 127 PHE A CA 1
ATOM 919 C C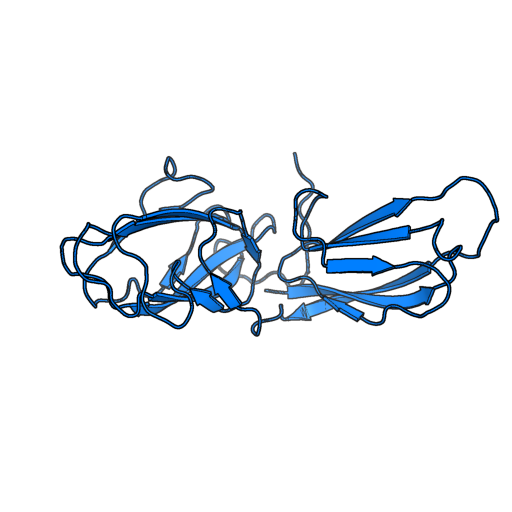 . PHE A 1 127 ? -11.654 -7.753 5.460 1.00 95.56 127 PHE A C 1
ATOM 921 O O . PHE A 1 127 ? -10.907 -8.679 5.145 1.00 95.56 127 PHE A O 1
ATOM 928 N N . PHE A 1 128 ? -11.922 -7.424 6.722 1.00 97.88 128 PHE A N 1
ATOM 929 C CA . PHE A 1 128 ? -11.403 -8.178 7.860 1.00 97.88 128 PHE A CA 1
ATOM 930 C C . PHE A 1 128 ? -12.115 -9.529 7.948 1.00 97.88 128 PHE A C 1
ATOM 932 O O . PHE A 1 128 ? -13.337 -9.583 8.090 1.00 97.88 128 PHE A O 1
ATOM 939 N N . SER A 1 129 ? -11.350 -10.610 7.817 1.00 96.25 129 SER A N 1
ATOM 940 C CA . SER A 1 129 ? -11.840 -11.989 7.903 1.00 96.25 129 SER A CA 1
ATOM 941 C C . SER A 1 129 ? -11.535 -12.643 9.245 1.00 96.25 129 SER A C 1
ATOM 943 O O . SER A 1 129 ? -12.205 -13.609 9.594 1.00 96.25 129 SER A O 1
ATOM 945 N N . ASP A 1 130 ? -10.540 -12.128 9.968 1.00 97.31 130 ASP A N 1
ATOM 946 C CA . ASP A 1 130 ? -10.152 -12.601 11.294 1.00 97.31 130 ASP A CA 1
ATOM 947 C C . ASP A 1 130 ? -9.727 -11.424 12.178 1.00 97.31 130 ASP A C 1
ATOM 949 O O . ASP A 1 130 ? -9.207 -10.423 11.664 1.00 97.31 130 ASP A O 1
ATOM 953 N N . PHE A 1 131 ? -9.997 -11.525 13.477 1.00 98.62 131 PHE A N 1
ATOM 954 C CA . PHE A 1 131 ? -9.692 -10.494 14.466 1.00 98.62 131 PHE A CA 1
ATOM 955 C C . PHE A 1 131 ? -9.697 -11.089 15.878 1.00 98.62 131 PHE A C 1
ATOM 957 O O . PHE A 1 131 ? -10.748 -11.481 16.381 1.00 98.62 131 PHE A O 1
ATOM 964 N N . ASP A 1 132 ? -8.531 -11.126 16.507 1.00 98.62 132 ASP A N 1
ATOM 965 C CA . ASP A 1 132 ? -8.280 -11.651 17.844 1.00 98.62 132 ASP A CA 1
ATOM 966 C C . ASP A 1 132 ? -7.096 -10.892 18.458 1.00 98.62 132 ASP A C 1
ATOM 968 O O . ASP A 1 132 ? -5.927 -11.211 18.223 1.00 98.62 132 ASP A O 1
ATOM 972 N N . ILE A 1 133 ? -7.414 -9.828 19.196 1.00 98.56 133 ILE A N 1
ATOM 973 C CA . ILE A 1 133 ? -6.453 -9.022 19.959 1.00 98.56 133 ILE A CA 1
ATOM 974 C C . ILE A 1 133 ? -6.950 -8.854 21.396 1.00 98.56 133 ILE A C 1
ATOM 976 O O . ILE A 1 133 ? -8.134 -9.060 21.672 1.00 98.56 133 ILE A O 1
ATOM 980 N N . GLU A 1 134 ? -6.074 -8.469 22.324 1.00 98.56 134 GLU A N 1
ATOM 981 C CA . GLU A 1 134 ? -6.447 -8.382 23.737 1.00 98.56 134 GLU A CA 1
ATOM 982 C C . GLU A 1 134 ? -7.558 -7.351 23.993 1.00 98.56 134 GLU A C 1
ATOM 984 O O . GLU A 1 134 ? -7.392 -6.155 23.747 1.00 98.56 134 GLU A O 1
ATOM 989 N N . ASP A 1 135 ? -8.694 -7.817 24.523 1.00 98.31 135 ASP A N 1
ATOM 990 C CA . ASP A 1 135 ? -9.888 -6.998 24.742 1.00 98.31 135 ASP A CA 1
ATOM 991 C C . ASP A 1 135 ? -9.669 -5.914 25.807 1.00 98.31 135 ASP A C 1
ATOM 993 O O . ASP A 1 135 ? -9.495 -6.196 26.992 1.00 98.31 135 ASP A O 1
ATOM 997 N N . GLY A 1 136 ? -9.716 -4.654 25.378 1.00 97.81 136 GLY A N 1
ATOM 998 C CA . GLY A 1 136 ? -9.570 -3.478 26.234 1.00 97.81 136 GLY A CA 1
ATOM 999 C C . GLY A 1 136 ? -8.129 -3.044 26.515 1.00 97.81 136 GLY A C 1
ATOM 1000 O O . GLY A 1 136 ? -7.949 -2.053 27.229 1.00 97.81 136 GLY A O 1
ATOM 1001 N N . TYR A 1 137 ? -7.133 -3.725 25.943 1.00 98.25 137 TYR A N 1
ATOM 1002 C CA . TYR A 1 137 ? -5.707 -3.451 26.170 1.00 98.25 137 TYR A CA 1
ATOM 1003 C C . TYR A 1 137 ? -4.954 -3.204 24.863 1.00 98.25 137 TYR A C 1
ATOM 1005 O O . TYR A 1 137 ? -4.215 -2.220 24.760 1.00 98.25 137 TYR A O 1
ATOM 1013 N N . ASP A 1 138 ? -5.248 -4.007 23.841 1.00 98.75 138 ASP A N 1
ATOM 1014 C CA . ASP A 1 138 ? -4.681 -3.866 22.508 1.00 98.75 138 ASP A CA 1
ATOM 1015 C C . ASP A 1 138 ? -5.698 -3.261 21.551 1.00 98.75 138 ASP A C 1
ATOM 1017 O O . ASP A 1 138 ? -6.904 -3.526 21.622 1.00 98.75 138 ASP A O 1
ATOM 1021 N N . PHE A 1 139 ? -5.215 -2.428 20.631 1.00 98.69 139 PHE A N 1
ATOM 1022 C CA . PHE A 1 139 ? -6.093 -1.614 19.802 1.00 98.69 139 PHE A CA 1
ATOM 1023 C C . PHE A 1 139 ? -5.641 -1.552 18.352 1.00 98.69 139 PHE A C 1
ATOM 1025 O O . PHE A 1 139 ? -4.496 -1.215 18.049 1.00 98.69 139 PHE A O 1
ATOM 1032 N N . LEU A 1 140 ? -6.600 -1.749 17.447 1.00 98.81 140 LEU A N 1
ATOM 1033 C CA . LEU A 1 140 ? -6.497 -1.334 16.053 1.00 98.81 140 LEU A CA 1
ATOM 1034 C C . LEU A 1 140 ? -7.339 -0.074 15.839 1.00 98.81 140 LEU A C 1
ATOM 1036 O O . LEU A 1 140 ? -8.565 -0.128 15.894 1.00 98.81 140 LEU A O 1
ATOM 1040 N N . SER A 1 141 ? -6.702 1.060 15.563 1.00 98.88 141 SER A N 1
ATOM 1041 C CA . SER A 1 141 ? -7.381 2.291 15.141 1.00 98.88 141 SER A CA 1
ATOM 1042 C C . SER A 1 141 ? -7.251 2.480 13.635 1.00 98.88 141 SER A C 1
ATOM 1044 O O . SER A 1 141 ? -6.154 2.377 13.089 1.00 98.88 141 SER A O 1
ATOM 1046 N N . ILE A 1 142 ? -8.363 2.765 12.958 1.00 98.81 142 ILE A N 1
ATOM 1047 C CA . ILE A 1 142 ? -8.412 2.919 11.499 1.00 98.81 142 ILE A CA 1
ATOM 1048 C C . ILE A 1 142 ? -8.898 4.324 11.151 1.00 98.81 142 ILE A C 1
ATOM 1050 O O . ILE A 1 142 ? -9.936 4.769 11.640 1.00 98.81 142 ILE A O 1
ATOM 1054 N N . TYR A 1 143 ? -8.161 5.010 10.282 1.00 98.75 143 TYR A N 1
ATOM 1055 C CA . TYR A 1 143 ? -8.391 6.394 9.880 1.00 98.75 143 TYR A CA 1
ATOM 1056 C C . TYR A 1 143 ? -8.650 6.486 8.372 1.00 98.75 143 TYR A C 1
ATOM 1058 O O . TYR A 1 143 ? -7.977 5.830 7.573 1.00 98.75 143 TYR A O 1
ATOM 1066 N N . ASP A 1 144 ? -9.606 7.327 7.984 1.00 97.56 144 ASP A N 1
ATOM 1067 C CA . ASP A 1 144 ? -9.996 7.578 6.595 1.00 97.56 144 ASP A CA 1
ATOM 1068 C C . ASP A 1 144 ? -9.096 8.632 5.941 1.00 97.56 144 ASP A C 1
ATOM 1070 O O . ASP A 1 144 ? -9.444 9.809 5.831 1.00 97.56 144 ASP A O 1
ATOM 1074 N N . GLY A 1 145 ? -7.897 8.223 5.540 1.00 95.06 145 GLY A N 1
ATOM 1075 C CA . GLY A 1 145 ? -6.966 9.092 4.836 1.00 95.06 145 GLY A CA 1
ATOM 1076 C C . GLY A 1 145 ? -5.515 8.631 4.941 1.00 95.06 145 GLY A C 1
ATOM 1077 O O . GLY A 1 145 ? -5.248 7.509 5.363 1.00 95.06 145 GLY A O 1
ATOM 1078 N N . PRO A 1 146 ? -4.559 9.476 4.519 1.00 94.56 146 PRO A N 1
ATOM 1079 C CA . PRO A 1 146 ? -3.152 9.098 4.393 1.00 94.56 146 PRO A CA 1
ATOM 1080 C C . PRO A 1 146 ? -2.344 9.189 5.701 1.00 94.56 146 PRO A C 1
ATOM 1082 O O . PRO A 1 146 ? -1.132 8.958 5.678 1.00 94.56 146 PRO A O 1
ATOM 1085 N N . SER A 1 147 ? -2.962 9.565 6.826 1.00 95.75 147 SER A N 1
ATOM 1086 C CA . SER A 1 147 ? -2.279 9.655 8.125 1.00 95.75 147 SER A CA 1
ATOM 1087 C C . SER A 1 147 ? -3.205 9.418 9.322 1.00 95.75 147 SER A C 1
ATOM 1089 O O . SER A 1 147 ? -4.423 9.554 9.212 1.00 95.75 147 SER A O 1
ATOM 1091 N N . ALA A 1 148 ? -2.620 9.188 10.503 1.00 96.75 148 ALA A N 1
ATOM 1092 C CA . ALA A 1 148 ? -3.338 9.094 11.781 1.00 96.75 148 ALA A CA 1
ATOM 1093 C C . ALA A 1 148 ? -3.952 10.431 12.265 1.00 96.75 148 ALA A C 1
ATOM 1095 O O . ALA A 1 148 ? -4.606 10.472 13.302 1.00 96.75 148 ALA A O 1
ATOM 1096 N N . ALA A 1 149 ? -3.749 11.530 11.527 1.00 97.44 149 ALA A N 1
ATOM 1097 C CA . ALA A 1 149 ? -4.461 12.794 11.736 1.00 97.44 149 ALA A CA 1
ATOM 1098 C C . ALA A 1 149 ? -5.747 12.900 10.890 1.00 97.44 149 ALA A C 1
ATOM 1100 O O . ALA A 1 149 ? -6.483 13.880 11.009 1.00 97.44 149 ALA A O 1
ATOM 1101 N N . SER A 1 150 ? -6.004 11.922 10.015 1.00 98.00 150 SER A N 1
ATOM 1102 C CA . SER A 1 150 ? -7.226 11.851 9.204 1.00 98.00 150 SER A CA 1
ATOM 1103 C C . SER A 1 150 ? -8.438 11.488 10.080 1.00 98.00 150 SER A C 1
ATOM 1105 O O . SER A 1 150 ? -8.256 11.083 11.229 1.00 98.00 150 SER A O 1
ATOM 1107 N N . PRO A 1 151 ? -9.683 11.624 9.590 1.00 98.50 151 PRO A N 1
ATOM 1108 C CA . PRO A 1 151 ? -10.868 11.254 10.363 1.00 98.50 151 PRO A CA 1
ATOM 1109 C C . PRO A 1 151 ? -10.808 9.806 10.875 1.00 98.50 151 PRO A C 1
ATOM 1111 O O . PRO A 1 151 ? -10.591 8.881 10.096 1.00 98.50 151 PRO A O 1
ATOM 1114 N N . LEU A 1 152 ? -11.005 9.602 12.181 1.00 98.62 152 LEU A N 1
ATOM 1115 C CA . LEU A 1 152 ? -11.072 8.267 12.779 1.00 98.62 152 LEU A CA 1
ATOM 1116 C C . LEU A 1 152 ? -12.364 7.571 12.335 1.00 98.62 152 LEU A C 1
ATOM 1118 O O . LEU A 1 152 ? -13.456 8.095 12.550 1.00 98.62 152 LEU A O 1
ATOM 1122 N N . ILE A 1 153 ? -12.234 6.380 11.755 1.00 98.44 153 ILE A N 1
ATOM 1123 C CA . ILE A 1 153 ? -13.364 5.504 11.429 1.00 98.44 153 ILE A CA 1
ATOM 1124 C C . ILE A 1 153 ? -13.791 4.741 12.681 1.00 98.44 153 ILE A C 1
ATOM 1126 O O . ILE A 1 153 ? -14.977 4.668 12.997 1.00 98.44 153 ILE A O 1
ATOM 1130 N N . GLY A 1 154 ? -12.821 4.184 13.404 1.00 98.50 154 GLY A N 1
ATOM 1131 C CA . GLY A 1 154 ? -13.078 3.442 14.628 1.00 98.50 154 GLY A CA 1
ATOM 1132 C C . GLY A 1 154 ? -11.808 2.905 15.271 1.00 98.50 154 GLY A C 1
ATOM 1133 O O . GLY A 1 154 ? -10.753 2.832 14.637 1.00 98.50 154 GLY A O 1
ATOM 1134 N N . THR A 1 155 ? -11.954 2.519 16.533 1.00 98.69 155 THR A N 1
ATOM 1135 C CA . THR A 1 155 ? -10.947 1.812 17.322 1.00 98.69 155 THR A CA 1
ATOM 1136 C C . THR A 1 155 ? -11.556 0.490 17.770 1.00 98.69 155 THR A C 1
ATOM 1138 O O . THR A 1 155 ? -12.659 0.472 18.317 1.00 98.69 155 THR A O 1
ATOM 1141 N N . PHE A 1 156 ? -10.851 -0.602 17.500 1.00 98.69 156 PHE A N 1
ATOM 1142 C CA . PHE A 1 156 ? -11.324 -1.973 17.661 1.00 98.69 156 PHE A CA 1
ATOM 1143 C C . PHE A 1 156 ? -10.408 -2.737 18.613 1.00 98.69 156 PHE A C 1
ATOM 1145 O O . PHE A 1 156 ? -9.206 -2.471 18.656 1.00 98.69 156 PHE A O 1
ATOM 1152 N N . THR A 1 157 ? -10.992 -3.666 19.365 1.00 98.62 157 THR A N 1
ATOM 1153 C CA . THR A 1 157 ? -10.331 -4.504 20.371 1.00 98.62 157 THR A CA 1
ATOM 1154 C C . THR A 1 157 ? -11.130 -5.795 20.584 1.00 98.62 157 THR A C 1
ATOM 1156 O O . THR A 1 157 ? -12.273 -5.893 20.117 1.00 98.62 157 THR A O 1
ATOM 1159 N N . GLY A 1 158 ? -10.525 -6.793 21.226 1.00 98.50 158 GLY A N 1
ATOM 1160 C CA . GLY A 1 158 ? -11.131 -8.101 21.450 1.00 98.50 158 GLY A CA 1
ATOM 1161 C C . GLY A 1 158 ? -11.226 -8.934 20.173 1.00 98.50 158 GLY A C 1
ATOM 1162 O O . GLY A 1 158 ? -10.350 -8.895 19.315 1.00 98.50 158 GLY A O 1
ATOM 1163 N N . THR A 1 159 ? -12.322 -9.685 20.036 1.00 98.50 159 THR A N 1
ATOM 1164 C CA . THR A 1 159 ? -12.511 -10.674 18.955 1.00 98.50 159 THR A CA 1
ATOM 1165 C C . THR A 1 159 ? -13.582 -10.293 17.930 1.00 98.50 159 THR A C 1
ATOM 1167 O O . THR A 1 159 ? -13.921 -11.056 17.025 1.00 98.50 159 THR A O 1
ATOM 1170 N N . THR A 1 160 ? -14.186 -9.110 18.073 1.00 97.44 160 THR A N 1
ATOM 1171 C CA . THR A 1 160 ? -15.231 -8.665 17.145 1.00 97.44 160 THR A CA 1
ATOM 1172 C C . THR A 1 160 ? -14.598 -7.973 15.948 1.00 97.44 160 THR A C 1
ATOM 1174 O O . THR A 1 160 ? -14.011 -6.901 16.077 1.00 97.44 160 THR A O 1
ATOM 1177 N N . THR A 1 161 ? -14.763 -8.563 14.764 1.00 96.38 161 THR A N 1
ATOM 1178 C CA . THR A 1 161 ? -14.162 -8.037 13.534 1.00 96.38 161 THR A CA 1
ATOM 1179 C C . THR A 1 161 ? -14.653 -6.614 13.219 1.00 96.38 161 THR A C 1
ATOM 1181 O O . THR A 1 161 ? -15.864 -6.374 13.305 1.00 96.38 161 THR A O 1
ATOM 1184 N N . PRO A 1 162 ? -13.789 -5.717 12.702 1.00 97.06 162 PRO A N 1
ATOM 1185 C CA . PRO A 1 162 ? -14.211 -4.434 12.125 1.00 97.06 162 PRO A CA 1
ATOM 1186 C C . PRO A 1 162 ? -15.165 -4.572 10.924 1.00 97.06 162 PRO A C 1
ATOM 1188 O O . PRO A 1 162 ? -15.814 -3.607 10.522 1.00 97.06 162 PRO A O 1
ATOM 1191 N N . GLY A 1 163 ? -15.243 -5.764 10.320 1.00 96.44 163 GLY A N 1
ATOM 1192 C CA . GLY A 1 163 ? -16.021 -6.026 9.117 1.00 96.44 163 GLY A CA 1
ATOM 1193 C C . GLY A 1 163 ? -15.350 -5.445 7.873 1.00 96.44 163 GLY A C 1
ATOM 1194 O O . GLY A 1 163 ? -14.172 -5.679 7.619 1.00 96.44 163 GLY A O 1
ATOM 1195 N N . THR A 1 164 ? -16.106 -4.711 7.058 1.00 96.50 164 THR A N 1
ATOM 1196 C CA . THR A 1 164 ? -15.561 -4.036 5.871 1.00 96.50 164 THR A CA 1
ATOM 1197 C C . THR A 1 164 ? -15.356 -2.558 6.155 1.00 96.50 164 THR A C 1
ATOM 1199 O O . THR A 1 164 ? -16.314 -1.850 6.460 1.00 96.50 164 THR A O 1
ATOM 1202 N N . VAL A 1 165 ? -14.128 -2.079 5.971 1.00 97.44 165 VAL A N 1
ATOM 1203 C CA . VAL A 1 165 ? -13.783 -0.658 6.087 1.00 97.44 165 VAL A CA 1
ATOM 1204 C C . VAL A 1 165 ? -13.379 -0.137 4.719 1.00 97.44 165 VAL A C 1
ATOM 1206 O O . VAL A 1 165 ? -12.497 -0.700 4.081 1.00 97.44 165 VAL A O 1
ATOM 1209 N N . THR A 1 166 ? -14.034 0.922 4.247 1.00 95.06 166 THR A N 1
ATOM 1210 C CA . THR A 1 166 ? -13.761 1.529 2.936 1.00 95.06 166 THR A CA 1
ATOM 1211 C C . THR A 1 166 ? -13.404 2.994 3.115 1.00 95.06 166 THR A C 1
ATOM 1213 O O . THR A 1 166 ? -14.112 3.703 3.827 1.00 95.06 166 THR A O 1
ATOM 1216 N N . SER A 1 167 ? -12.318 3.440 2.482 1.00 95.19 167 SER A N 1
ATOM 1217 C CA . SER A 1 167 ? -11.940 4.855 2.491 1.00 95.19 167 SER A CA 1
ATOM 1218 C C . SER A 1 167 ? -12.873 5.708 1.643 1.00 95.19 167 SER A C 1
ATOM 1220 O O . SER A 1 167 ? -13.605 5.203 0.791 1.00 95.19 167 SER A O 1
ATOM 1222 N N . THR A 1 168 ? -12.803 7.022 1.833 1.00 91.56 168 THR A N 1
ATOM 1223 C CA . THR A 1 168 ? -13.461 8.016 0.973 1.00 91.56 168 THR A CA 1
ATOM 1224 C C . THR A 1 168 ? -12.489 8.717 0.027 1.00 91.56 168 THR A C 1
ATOM 1226 O O . THR A 1 168 ? -12.902 9.230 -1.013 1.00 91.56 168 THR A O 1
ATOM 1229 N N . THR A 1 169 ? -11.193 8.718 0.357 1.00 82.38 169 THR A N 1
ATOM 1230 C CA . THR A 1 169 ? -10.150 9.473 -0.365 1.00 82.38 169 THR A CA 1
ATOM 1231 C C . THR A 1 169 ? -9.093 8.597 -1.040 1.00 82.38 169 THR A C 1
ATOM 1233 O O . THR A 1 169 ? -8.154 9.118 -1.639 1.00 82.38 169 THR A O 1
ATOM 1236 N N . GLY A 1 170 ? -9.233 7.269 -0.976 1.00 87.88 170 GLY A N 1
ATOM 1237 C CA . GLY A 1 170 ? -8.296 6.337 -1.613 1.00 87.88 170 GLY A CA 1
ATOM 1238 C C . GLY A 1 170 ? -7.194 5.787 -0.716 1.00 87.88 170 GLY A C 1
ATOM 1239 O O . GLY A 1 170 ? -6.488 4.879 -1.148 1.00 87.88 170 GLY A O 1
ATOM 1240 N N . CYS A 1 171 ? -7.094 6.243 0.534 1.00 94.50 171 CYS A N 1
ATOM 1241 C CA . CYS A 1 171 ? -6.147 5.720 1.518 1.00 94.50 171 CYS A CA 1
ATOM 1242 C C . CYS A 1 171 ? -6.831 5.394 2.847 1.00 94.50 171 CYS A C 1
ATOM 1244 O O . CYS A 1 171 ? -7.788 6.061 3.231 1.00 94.50 171 CYS A O 1
ATOM 1246 N N . LEU A 1 172 ? -6.307 4.392 3.547 1.00 97.94 172 LEU A N 1
ATOM 1247 C CA . LEU A 1 172 ? -6.571 4.133 4.959 1.00 97.94 172 LEU A CA 1
ATOM 1248 C C . LEU A 1 172 ? -5.243 4.160 5.713 1.00 97.94 172 LEU A C 1
ATOM 1250 O O . LEU A 1 172 ? -4.242 3.629 5.225 1.00 97.94 172 LEU A O 1
ATOM 1254 N N . THR A 1 173 ? -5.247 4.714 6.920 1.00 98.44 173 THR A N 1
ATOM 1255 C CA . THR A 1 173 ? -4.138 4.565 7.866 1.00 98.44 173 THR A CA 1
ATOM 1256 C C . THR A 1 173 ? -4.594 3.714 9.035 1.00 98.44 173 THR A C 1
ATOM 1258 O O . THR A 1 173 ? -5.641 3.968 9.621 1.00 98.44 173 THR A O 1
ATOM 1261 N N . LEU A 1 174 ? -3.802 2.704 9.370 1.00 98.69 174 LEU A N 1
ATOM 1262 C CA . LEU A 1 174 ? -4.031 1.804 10.486 1.00 98.69 174 LEU A CA 1
ATOM 1263 C C . LEU A 1 174 ? -2.948 2.049 11.530 1.00 98.69 174 LEU A C 1
ATOM 1265 O O . LEU A 1 174 ? -1.765 2.123 11.195 1.00 98.69 174 LEU A O 1
ATOM 1269 N N . VAL A 1 175 ? -3.362 2.166 12.785 1.00 98.75 175 VAL A N 1
ATOM 1270 C CA . VAL A 1 175 ? -2.479 2.232 13.947 1.00 98.75 175 VAL A CA 1
ATOM 1271 C C . VAL A 1 175 ? -2.799 1.035 14.825 1.00 98.75 175 VAL A C 1
ATOM 1273 O O . VAL A 1 175 ? -3.899 0.954 15.368 1.00 98.75 175 VAL A O 1
ATOM 1276 N N . PHE A 1 176 ? -1.854 0.109 14.931 1.00 98.75 176 PHE A N 1
ATOM 1277 C CA . PHE A 1 176 ? -1.950 -1.035 15.827 1.00 98.75 176 PHE A CA 1
ATOM 1278 C C . PHE A 1 176 ? -1.029 -0.813 17.018 1.00 98.75 176 PHE A C 1
ATOM 1280 O O . PHE A 1 176 ? 0.156 -0.530 16.825 1.00 98.75 176 PHE A O 1
ATOM 1287 N N . THR A 1 177 ? -1.573 -0.936 18.223 1.00 98.62 177 THR A N 1
ATOM 1288 C CA . THR A 1 177 ? -0.838 -0.772 19.477 1.00 98.62 177 THR A CA 1
ATOM 1289 C C . THR A 1 177 ? -1.104 -1.969 20.370 1.00 98.62 177 THR A C 1
ATOM 1291 O O . THR A 1 177 ? -2.272 -2.285 20.603 1.00 98.62 177 THR A O 1
ATOM 1294 N N . SER A 1 178 ? -0.031 -2.573 20.880 1.00 98.56 178 SER A N 1
ATOM 1295 C CA . SER A 1 178 ? -0.088 -3.613 21.901 1.00 98.56 178 SER A CA 1
ATOM 1296 C C . SER A 1 178 ? 0.465 -3.138 23.244 1.00 98.56 178 SER A C 1
ATOM 1298 O O . SER A 1 178 ? 1.419 -2.350 23.302 1.00 98.56 178 SER A O 1
ATOM 1300 N N . ASP A 1 179 ? -0.135 -3.618 24.325 1.00 98.31 179 ASP A N 1
ATOM 1301 C CA . ASP A 1 179 ? 0.294 -3.414 25.700 1.00 98.31 179 ASP A CA 1
ATOM 1302 C C . ASP A 1 179 ? 1.468 -4.358 26.059 1.00 98.31 179 ASP A C 1
ATOM 1304 O O . ASP A 1 179 ? 2.073 -4.984 25.191 1.00 98.31 179 ASP A O 1
ATOM 1308 N N . ILE A 1 180 ? 1.895 -4.403 27.323 1.00 97.38 180 ILE A N 1
ATOM 1309 C CA . ILE A 1 180 ? 3.085 -5.159 27.742 1.00 97.38 180 ILE A CA 1
ATOM 1310 C C . ILE A 1 180 ? 2.853 -6.658 28.017 1.00 97.38 180 ILE A C 1
ATOM 1312 O O . ILE A 1 180 ? 3.838 -7.358 28.284 1.00 97.38 180 ILE A O 1
ATOM 1316 N N . ILE A 1 181 ? 1.618 -7.166 28.016 1.00 93.69 181 ILE A N 1
ATOM 1317 C CA . ILE A 1 181 ? 1.282 -8.531 28.443 1.00 93.69 181 ILE A CA 1
ATOM 1318 C C . ILE A 1 181 ? 0.311 -9.179 27.450 1.00 93.69 181 ILE A C 1
ATOM 1320 O O . ILE A 1 181 ? -0.712 -8.628 27.120 1.00 93.69 181 ILE A O 1
ATOM 1324 N N . PHE A 1 182 ? 0.592 -10.437 27.100 1.00 95.19 182 PHE A N 1
ATOM 1325 C CA . PHE A 1 182 ? -0.203 -11.260 26.183 1.00 95.19 182 PHE A CA 1
ATOM 1326 C C . PHE A 1 182 ? -0.209 -10.778 24.733 1.00 95.19 182 PHE A C 1
ATOM 1328 O O . PHE A 1 182 ? -0.211 -9.605 24.401 1.00 95.19 182 PHE A O 1
ATOM 1335 N N . ALA A 1 183 ? -0.166 -11.758 23.846 1.00 97.12 183 ALA A N 1
ATOM 1336 C CA . ALA A 1 183 ? -0.315 -11.559 22.426 1.00 97.12 183 ALA A CA 1
ATOM 1337 C C . ALA A 1 183 ? -1.197 -12.674 21.889 1.00 97.12 183 ALA A C 1
ATOM 1339 O O . ALA A 1 183 ? -1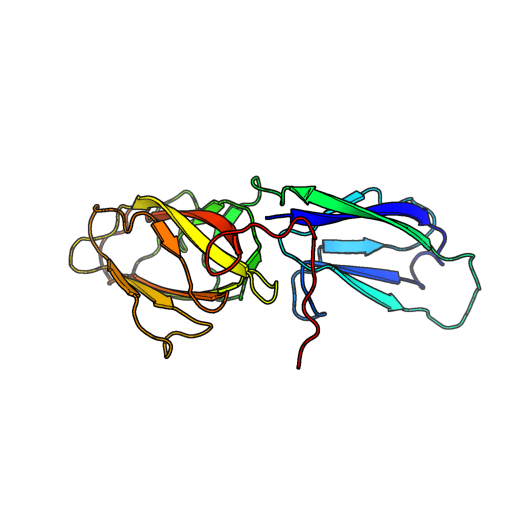.250 -13.767 22.462 1.00 97.12 183 ALA A O 1
ATOM 1340 N N . TYR A 1 184 ? -1.875 -12.367 20.798 1.00 98.38 184 TYR A N 1
ATOM 1341 C CA . TYR A 1 184 ? -2.852 -13.231 20.161 1.00 98.38 184 TYR A CA 1
ATOM 1342 C C . TYR A 1 184 ? -2.588 -13.262 18.659 1.00 98.38 184 TYR A C 1
ATOM 1344 O O . TYR A 1 184 ? -1.664 -12.609 18.167 1.00 98.38 184 TYR A O 1
ATOM 1352 N N . SER A 1 185 ? -3.416 -14.009 17.936 1.00 98.25 185 SER A N 1
ATOM 1353 C CA . SER A 1 185 ? -3.239 -14.244 16.502 1.00 98.25 185 SER A CA 1
ATOM 1354 C C . SER A 1 185 ? -3.404 -12.995 15.628 1.00 98.25 185 SER A C 1
ATOM 1356 O O . SER A 1 185 ? -3.020 -13.023 14.461 1.00 98.25 185 SER A O 1
ATOM 1358 N N . GLY A 1 186 ? -3.919 -11.893 16.183 1.00 98.44 186 GLY A N 1
ATOM 1359 C CA . GLY A 1 186 ? -3.926 -10.599 15.520 1.00 98.44 186 GLY A CA 1
ATOM 1360 C C . GLY A 1 186 ? -5.123 -10.427 14.599 1.00 98.44 186 GLY A C 1
ATOM 1361 O O . GLY A 1 186 ? -6.266 -10.651 14.992 1.00 98.44 186 GLY A O 1
ATOM 1362 N N . TRP A 1 187 ? -4.902 -9.951 13.378 1.00 98.56 187 TRP A N 1
ATOM 1363 C CA . TRP A 1 187 ? -5.995 -9.757 12.427 1.00 98.56 187 TRP A CA 1
ATOM 1364 C C . TRP A 1 187 ? -5.556 -9.958 10.986 1.00 98.56 187 TRP A C 1
ATOM 1366 O O . TRP A 1 187 ? -4.417 -9.703 10.597 1.00 98.56 187 TRP A O 1
ATOM 1376 N N . VAL A 1 188 ? -6.520 -10.367 10.161 1.00 98.06 188 VAL A N 1
ATOM 1377 C CA . VAL A 1 188 ? -6.323 -10.590 8.728 1.00 98.06 188 VAL A CA 1
ATOM 1378 C C . VAL A 1 188 ? -7.389 -9.840 7.951 1.00 98.06 188 VAL A C 1
ATOM 1380 O O . VAL A 1 188 ? -8.585 -9.983 8.213 1.00 98.06 188 VAL A O 1
ATOM 1383 N N . ALA A 1 189 ? -6.964 -9.070 6.954 1.00 97.62 189 ALA A N 1
ATOM 1384 C CA . ALA A 1 189 ? -7.840 -8.385 6.020 1.00 97.62 189 ALA A CA 1
ATOM 1385 C C . ALA A 1 189 ? -7.449 -8.656 4.565 1.00 97.62 189 ALA A C 1
ATOM 1387 O O . ALA A 1 189 ? -6.280 -8.807 4.236 1.00 97.62 189 ALA A O 1
ATOM 1388 N N . THR A 1 190 ? -8.419 -8.666 3.655 1.00 93.06 190 THR A N 1
ATOM 1389 C CA . THR A 1 190 ? -8.135 -8.638 2.210 1.00 93.06 190 THR A CA 1
ATOM 1390 C C . THR A 1 190 ? -8.215 -7.209 1.686 1.00 93.06 190 THR A C 1
ATOM 1392 O O . THR A 1 190 ? -9.148 -6.481 2.025 1.00 93.06 190 THR A O 1
ATOM 1395 N N . ILE A 1 191 ? -7.263 -6.816 0.839 1.00 92.06 191 ILE A N 1
ATOM 1396 C CA . ILE A 1 191 ? -7.233 -5.516 0.164 1.00 92.06 191 ILE A CA 1
ATOM 1397 C C . ILE A 1 191 ? -8.018 -5.599 -1.145 1.00 92.06 191 ILE A C 1
ATOM 1399 O O . ILE A 1 191 ? -7.774 -6.476 -1.976 1.00 92.06 191 ILE A O 1
ATOM 1403 N N . ALA A 1 192 ? -8.903 -4.635 -1.385 1.00 86.12 192 ALA A N 1
ATOM 1404 C CA . ALA A 1 192 ? -9.430 -4.378 -2.718 1.00 86.12 192 ALA A CA 1
ATOM 1405 C C . ALA A 1 192 ? -9.554 -2.881 -2.996 1.00 86.12 192 ALA A C 1
ATOM 1407 O O . ALA A 1 192 ? -9.698 -2.072 -2.087 1.00 86.12 192 ALA A O 1
ATOM 1408 N N . CYS A 1 193 ? -9.579 -2.528 -4.277 1.00 84.56 193 CYS A N 1
ATOM 1409 C CA . CYS A 1 193 ? -9.946 -1.189 -4.726 1.00 84.56 193 CYS A CA 1
ATOM 1410 C C . CYS A 1 193 ? -11.178 -1.219 -5.623 1.00 84.56 193 CYS A C 1
ATOM 1412 O O . CYS A 1 193 ? -11.344 -2.138 -6.437 1.00 84.56 193 CYS A O 1
ATOM 1414 N N . GLY A 1 194 ? -11.974 -0.160 -5.529 1.00 78.56 194 GLY A N 1
ATOM 1415 C CA . GLY A 1 194 ? -13.090 0.152 -6.416 1.00 78.56 194 GLY A CA 1
ATOM 1416 C C . GLY A 1 194 ? -13.267 1.663 -6.524 1.00 78.56 194 GLY A C 1
ATOM 1417 O O . GLY A 1 194 ? -12.616 2.415 -5.811 1.00 78.56 194 GLY A O 1
ATOM 1418 N N . SER A 1 195 ? -14.128 2.147 -7.415 1.00 80.06 195 SER A N 1
ATOM 1419 C CA . SER A 1 195 ? -14.371 3.592 -7.502 1.00 80.06 195 SER A CA 1
ATOM 1420 C C . SER A 1 195 ? -15.059 4.112 -6.246 1.00 80.06 195 SER A C 1
ATOM 1422 O O . SER A 1 195 ? -16.001 3.486 -5.750 1.00 80.06 195 SER A O 1
ATOM 1424 N N . CYS A 1 196 ? -14.617 5.272 -5.770 1.00 74.00 196 CYS A N 1
ATOM 1425 C CA . CYS A 1 196 ? -15.251 5.991 -4.674 1.00 74.00 196 CYS A CA 1
ATOM 1426 C C . CYS A 1 196 ? -16.691 6.355 -5.072 1.00 74.00 196 CYS A C 1
ATOM 1428 O O . CYS A 1 196 ? -16.897 7.274 -5.859 1.00 74.00 196 CYS A O 1
ATOM 1430 N N . GLY A 1 197 ? -17.687 5.596 -4.600 1.00 63.56 197 GLY A N 1
ATOM 1431 C CA . GLY A 1 197 ? -19.103 5.804 -4.946 1.00 63.56 197 GLY A CA 1
ATOM 1432 C C . GLY A 1 197 ? -19.748 4.752 -5.860 1.00 63.56 197 GLY A C 1
ATOM 1433 O O . GLY A 1 197 ? -20.893 4.935 -6.258 1.00 63.56 197 GLY A O 1
ATOM 1434 N N . GLY A 1 198 ? -19.072 3.633 -6.146 1.00 50.44 198 GLY A N 1
ATOM 1435 C CA . GLY A 1 198 ? -19.677 2.490 -6.840 1.00 50.44 198 GLY A CA 1
ATOM 1436 C C . GLY A 1 198 ? -19.651 2.625 -8.362 1.00 50.44 198 GLY A C 1
ATOM 1437 O O . GLY A 1 198 ? -20.507 3.246 -8.979 1.00 50.44 198 GLY A O 1
ATOM 1438 N N . GLY A 1 199 ? -18.657 1.991 -8.979 1.00 46.75 199 GLY A N 1
ATOM 1439 C CA . GLY A 1 199 ? -18.537 1.898 -10.433 1.00 46.75 199 GLY A CA 1
ATOM 1440 C C . GLY A 1 199 ? -17.103 1.608 -10.826 1.00 46.75 199 GLY A C 1
ATOM 1441 O O . GLY A 1 199 ? -16.387 2.532 -11.181 1.00 46.75 199 GLY A O 1
ATOM 1442 N N . GLY A 1 200 ? -16.656 0.358 -10.679 1.00 47.53 200 GLY A N 1
ATOM 1443 C CA . GLY A 1 200 ? -15.264 -0.038 -10.906 1.00 47.53 200 GLY A CA 1
ATOM 1444 C C . GLY A 1 200 ? -14.708 0.482 -12.234 1.00 47.53 200 GLY A C 1
ATOM 1445 O O . GLY A 1 200 ? -15.300 0.266 -13.288 1.00 47.53 200 GLY A O 1
ATOM 1446 N N . SER A 1 201 ? -13.570 1.176 -12.176 1.00 51.66 201 SER A N 1
ATOM 1447 C CA . SER A 1 201 ? -12.806 1.521 -13.375 1.00 51.66 201 SER A CA 1
ATOM 1448 C C . SER A 1 201 ? -12.235 0.245 -14.001 1.00 51.66 201 SER A C 1
ATOM 1450 O O . SER A 1 201 ? -11.598 -0.557 -13.317 1.00 51.66 201 SER A O 1
ATOM 1452 N N . SER A 1 202 ? -12.447 0.066 -15.304 1.00 54.69 202 SER A N 1
ATOM 1453 C CA . SER A 1 202 ? -11.870 -1.016 -16.113 1.00 54.69 202 SER A CA 1
ATOM 1454 C C . SER A 1 202 ? -10.418 -0.755 -16.537 1.00 54.69 202 SER A C 1
ATOM 1456 O O . SER A 1 202 ? -9.833 -1.579 -17.236 1.00 54.69 202 SER A O 1
ATOM 1458 N N . ASN A 1 203 ? -9.829 0.374 -16.127 1.00 59.22 203 ASN A N 1
ATOM 1459 C CA . ASN A 1 203 ? -8.479 0.776 -16.509 1.00 59.22 203 ASN A CA 1
ATOM 1460 C C . ASN A 1 203 ? -7.512 0.716 -15.316 1.00 59.22 203 ASN A C 1
ATOM 1462 O O . ASN A 1 203 ? -7.870 1.097 -14.200 1.00 59.22 203 ASN A O 1
ATOM 1466 N N . CYS A 1 204 ? -6.274 0.296 -15.571 1.00 67.44 204 CYS A N 1
ATOM 1467 C CA . CYS A 1 204 ? -5.168 0.228 -14.614 1.00 67.44 204 CYS A CA 1
ATOM 1468 C C . CYS A 1 204 ? -4.521 1.609 -14.402 1.00 67.44 204 CYS A C 1
ATOM 1470 O O . CYS A 1 204 ? -3.315 1.779 -14.528 1.00 67.44 204 CYS A O 1
ATOM 1472 N N . GLY A 1 205 ? -5.358 2.627 -14.184 1.00 58.56 205 GLY A N 1
ATOM 1473 C CA . GLY A 1 205 ? -4.951 4.026 -14.224 1.00 58.56 205 GLY A CA 1
ATOM 1474 C C . GLY A 1 205 ? -3.939 4.380 -13.138 1.00 58.56 205 GLY A C 1
ATOM 1475 O O . GLY A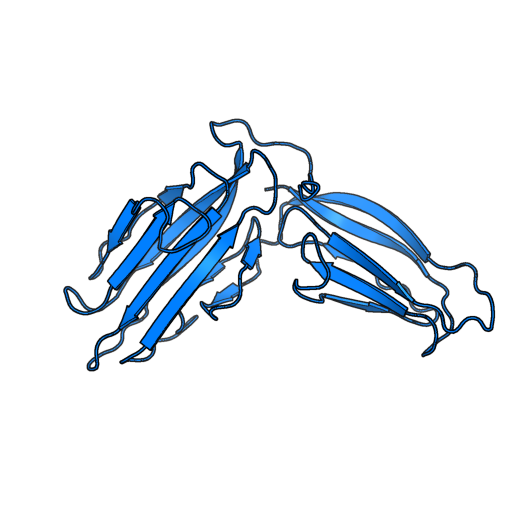 1 205 ? -4.242 4.276 -11.955 1.00 58.56 205 GLY A O 1
ATOM 1476 N N . CYS A 1 206 ? -2.783 4.892 -13.555 1.00 57.91 206 CYS A N 1
ATOM 1477 C CA . CYS A 1 206 ? -1.807 5.486 -12.656 1.00 57.91 206 CYS A CA 1
ATOM 1478 C C . CYS A 1 206 ? -2.072 6.999 -12.538 1.00 57.91 206 CYS A C 1
ATOM 1480 O O . CYS A 1 206 ? -2.091 7.689 -13.561 1.00 57.91 206 CYS A O 1
ATOM 1482 N N . PRO A 1 207 ? -2.318 7.556 -11.343 1.00 54.72 207 PRO A N 1
ATOM 1483 C CA . PRO A 1 207 ? -2.539 8.976 -11.169 1.00 54.72 207 PRO A CA 1
ATOM 1484 C C . PRO A 1 207 ? -1.201 9.710 -11.234 1.00 54.72 207 PRO A C 1
ATOM 1486 O O . PRO A 1 207 ? -0.248 9.374 -10.532 1.00 54.72 207 PRO A O 1
ATOM 1489 N N . VAL A 1 208 ? -1.149 10.734 -12.083 1.00 43.75 208 VAL A N 1
ATOM 1490 C CA . VAL A 1 208 ? -0.051 11.702 -12.113 1.00 43.75 208 VAL A CA 1
ATOM 1491 C C . VAL A 1 208 ? -0.043 12.479 -10.795 1.00 43.75 208 VAL A C 1
ATOM 1493 O O . VAL A 1 208 ? -1.064 13.042 -10.401 1.00 43.75 208 VAL A O 1
ATOM 1496 N N . GLY A 1 209 ? 1.089 12.458 -10.087 1.00 42.38 209 GLY A N 1
ATOM 1497 C CA . GLY A 1 209 ? 1.285 13.251 -8.875 1.00 42.38 209 GLY A CA 1
ATOM 1498 C C . GLY A 1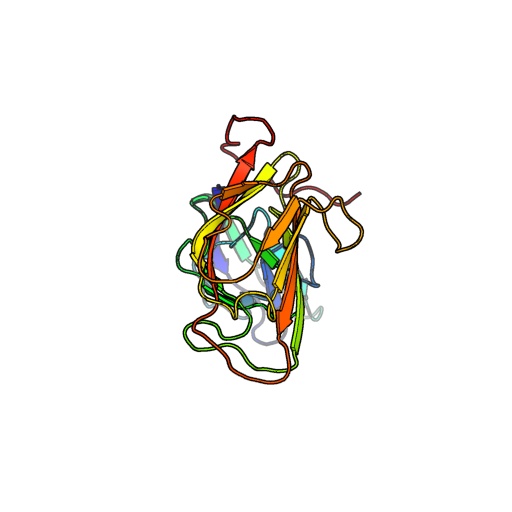 209 ? 1.167 14.742 -9.193 1.00 42.38 209 GLY A C 1
ATOM 1499 O O . GLY A 1 209 ? 1.801 15.216 -10.136 1.00 42.38 209 GLY A O 1
ATOM 1500 N N . GLY A 1 210 ? 0.317 15.443 -8.443 1.00 30.19 210 GLY A N 1
ATOM 1501 C CA . GLY A 1 210 ? 0.316 16.904 -8.357 1.00 30.19 210 GLY A CA 1
ATOM 1502 C C . GLY A 1 210 ? 1.289 17.389 -7.296 1.00 30.19 210 GLY A C 1
ATOM 1503 O O . GLY A 1 210 ? 1.551 16.609 -6.351 1.00 30.19 210 GLY A O 1
#

pLDDT: mean 89.15, std 12.89, range [30.19, 98.88]

Sequence (210 aa):
GMCPSITFTAFNLEDGYDFLYVYDGNGTTQNLIGVFSGTTLPGTVTASGGCLTFVFTSDGTTRRPGWEATISCQPCNTNQGYSMSNVPIVSCGGTYYDPGGTGDYAVSTTYTQTICSGTAGQCISLFFSDFDIEDGYDFLSIYDGPSAASPLIGTFTGTTTPGTVTSTTGCLTLVFTSDIIFAYSGWVATIACGSCGGGGSSNCGCPVGG

Nearest PDB structures (foldseek):
  2wno-assembly1_A  TM=9.211E-01  e=1.902E-08  Homo sapiens
  7t4s-assembly1_F  TM=9.207E-01  e=2.898E-08  Homo sapiens
  7wr7-assembly1_A  TM=8.188E-01  e=1.407E-07  Homo sapiens
  7wqx-assembly1_A  TM=8.368E-01  e=1.959E-06  Homo sapiens
  8h3u-assembly1_A  TM=5.159E-01  e=2.475E-08  Homo sapiens

Secondary structure (DSSP, 8-state):
-EEEEEEEEEEE--TTTSEEEEEESSSTTSEEEEEE-TTS---EEE-SSS-EEEEEE--SSS---EEEEEEEEEE--TT-EEE--SS-EE-SEEEEE-TTTTSPPPSS-EEEEEEE--STTEEEEEEEEEEE--TTTSEEEEESSSSTTSPEEEEE-TT----EEE-SSSEEEEEEE--SS----EEEEEEEEEETTS---SS-PPPPP-